Protein AF-A0A8K0A7L6-F1 (afdb_monomer_lite)

Radius of gyration: 25.28 Å; chains: 1; bounding box: 74×78×64 Å

Structure (mmCIF, N/CA/C/O backbone):
data_AF-A0A8K0A7L6-F1
#
_entry.id   AF-A0A8K0A7L6-F1
#
loop_
_atom_site.group_PDB
_atom_site.id
_atom_site.type_symbol
_atom_site.label_atom_id
_atom_site.label_alt_id
_atom_site.label_comp_id
_atom_site.label_asym_id
_atom_site.label_entity_id
_atom_site.label_seq_id
_atom_site.pdbx_PDB_ins_code
_atom_site.Cartn_x
_atom_site.Cartn_y
_atom_site.Cartn_z
_atom_site.occupancy
_atom_site.B_iso_or_equiv
_atom_site.auth_seq_id
_atom_site.auth_comp_id
_atom_site.auth_asym_id
_atom_site.auth_atom_id
_atom_site.pdbx_PDB_model_num
ATOM 1 N N . MET A 1 1 ? 53.477 58.996 12.278 1.00 36.69 1 MET A N 1
ATOM 2 C CA . MET A 1 1 ? 52.037 59.295 12.106 1.00 36.69 1 MET A CA 1
ATOM 3 C C . MET A 1 1 ? 51.901 60.515 11.213 1.00 36.69 1 MET A C 1
ATOM 5 O O . MET A 1 1 ? 52.739 61.393 11.389 1.00 36.69 1 MET A O 1
ATOM 9 N N . PRO A 1 2 ? 50.825 60.661 10.424 1.00 44.78 2 PRO A N 1
ATOM 10 C CA . PRO A 1 2 ? 50.107 59.708 9.561 1.00 44.78 2 PRO A CA 1
ATOM 11 C C . PRO A 1 2 ? 50.251 60.167 8.074 1.00 44.78 2 PRO A C 1
ATOM 13 O O . PRO A 1 2 ? 50.888 61.174 7.808 1.00 44.78 2 PRO A O 1
ATOM 16 N N . ASP A 1 3 ? 49.916 59.389 7.048 1.00 32.25 3 ASP A N 1
ATOM 17 C CA . ASP A 1 3 ? 48.577 59.453 6.463 1.00 32.25 3 ASP A CA 1
ATOM 18 C C . ASP A 1 3 ? 48.231 58.223 5.619 1.00 32.25 3 ASP A C 1
ATOM 20 O O . ASP A 1 3 ? 49.024 57.642 4.878 1.00 32.25 3 ASP A O 1
ATOM 24 N N . THR A 1 4 ? 46.976 57.857 5.814 1.00 40.91 4 THR A N 1
ATOM 25 C CA . THR A 1 4 ? 46.185 56.743 5.317 1.00 40.91 4 THR A CA 1
ATOM 26 C C . THR A 1 4 ? 46.151 56.676 3.789 1.00 40.91 4 THR A C 1
ATOM 28 O O . THR A 1 4 ? 45.700 57.609 3.129 1.00 40.91 4 THR A O 1
ATOM 31 N N . THR A 1 5 ? 46.541 55.539 3.210 1.00 36.69 5 THR A N 1
ATOM 32 C CA . THR A 1 5 ? 46.256 55.216 1.806 1.00 36.69 5 THR A CA 1
ATOM 33 C C . THR A 1 5 ? 44.888 54.542 1.710 1.00 36.69 5 THR A C 1
ATOM 35 O O . THR A 1 5 ? 44.703 53.396 2.109 1.00 36.69 5 THR A O 1
ATOM 38 N N . VAL A 1 6 ? 43.913 55.283 1.185 1.00 42.91 6 VAL A N 1
ATOM 39 C CA . VAL A 1 6 ? 42.611 54.772 0.736 1.00 42.91 6 VAL A CA 1
ATOM 40 C C . VAL A 1 6 ? 42.713 54.519 -0.771 1.00 42.91 6 VAL A C 1
ATOM 42 O O . VAL A 1 6 ? 43.069 55.452 -1.492 1.00 42.91 6 VAL A O 1
ATOM 45 N N . PRO A 1 7 ? 42.403 53.319 -1.293 1.00 40.69 7 PRO A N 1
ATOM 46 C CA . PRO A 1 7 ? 42.218 53.143 -2.725 1.00 40.69 7 PRO A CA 1
ATOM 47 C C . PRO A 1 7 ? 40.798 53.582 -3.145 1.00 40.69 7 PRO A C 1
ATOM 49 O O . PRO A 1 7 ? 39.846 53.449 -2.368 1.00 40.69 7 PRO A O 1
ATOM 52 N N . PRO A 1 8 ? 40.639 54.126 -4.364 1.00 39.28 8 PRO A N 1
ATOM 53 C CA . PRO A 1 8 ? 39.400 54.738 -4.832 1.00 39.28 8 PRO A CA 1
ATOM 54 C C . PRO A 1 8 ? 38.290 53.706 -5.079 1.00 39.28 8 PRO A C 1
ATOM 56 O O . PRO A 1 8 ? 38.514 52.635 -5.640 1.00 39.28 8 PRO A O 1
ATOM 59 N N . ARG A 1 9 ? 37.063 54.072 -4.690 1.00 41.75 9 ARG A N 1
ATOM 60 C CA . ARG A 1 9 ? 35.820 53.454 -5.170 1.00 41.75 9 ARG A CA 1
ATOM 61 C C . ARG A 1 9 ? 35.584 53.838 -6.632 1.00 41.75 9 ARG A C 1
ATOM 63 O O . ARG A 1 9 ? 35.717 55.011 -6.968 1.00 41.75 9 ARG A O 1
ATOM 70 N N . GLY A 1 10 ? 35.099 52.882 -7.422 1.00 40.12 10 GLY A N 1
ATOM 71 C CA . GLY A 1 10 ? 34.379 53.151 -8.668 1.00 40.12 10 GLY A CA 1
ATOM 72 C C . GLY A 1 10 ? 34.902 52.367 -9.864 1.00 40.12 10 GLY A C 1
ATOM 73 O O . GLY A 1 10 ? 35.539 52.946 -10.733 1.00 40.12 10 GLY A O 1
ATOM 74 N N . LEU A 1 11 ? 34.610 51.067 -9.909 1.00 35.66 11 LEU A N 1
ATOM 75 C CA . LEU A 1 11 ? 34.545 50.315 -11.159 1.00 35.66 11 LEU A CA 1
ATOM 76 C C . LEU A 1 11 ? 33.167 49.659 -11.211 1.00 35.66 11 LEU A C 1
ATOM 78 O O . LEU A 1 11 ? 32.889 48.735 -10.450 1.00 35.66 11 LEU A O 1
ATOM 82 N N . ASP A 1 12 ? 32.321 50.259 -12.043 1.00 38.62 12 ASP A N 1
ATOM 83 C CA . ASP A 1 12 ? 31.275 49.649 -12.856 1.00 38.62 12 ASP A CA 1
ATOM 84 C C . ASP A 1 12 ? 30.506 48.490 -12.211 1.00 38.62 12 ASP A C 1
ATOM 86 O O . ASP A 1 12 ? 30.830 47.315 -12.385 1.00 38.62 12 ASP A O 1
ATOM 90 N N . GLU A 1 13 ? 29.397 48.823 -11.543 1.00 34.91 13 GLU A N 1
ATOM 91 C CA . GLU A 1 13 ? 28.233 47.945 -11.627 1.00 34.91 13 GLU A CA 1
ATOM 92 C C . GLU A 1 13 ? 27.855 47.865 -13.114 1.00 34.91 13 GLU A C 1
ATOM 94 O O . GLU A 1 13 ? 27.503 48.896 -13.696 1.00 34.91 13 GLU A O 1
ATOM 99 N N . PRO A 1 14 ? 27.926 46.696 -13.776 1.00 39.41 14 PRO A N 1
ATOM 100 C CA . PRO A 1 14 ? 27.215 46.560 -15.026 1.00 39.41 14 PRO A CA 1
ATOM 101 C C . PRO A 1 14 ? 25.736 46.667 -14.675 1.00 39.41 14 PRO A C 1
ATOM 103 O O . PRO A 1 14 ? 25.238 45.900 -13.844 1.00 39.41 14 PRO A O 1
ATOM 106 N N . ASP A 1 15 ? 25.073 47.642 -15.300 1.00 40.28 15 ASP A N 1
ATOM 107 C CA . ASP A 1 15 ? 23.624 47.764 -15.383 1.00 40.28 15 ASP A CA 1
ATOM 108 C C . ASP A 1 15 ? 23.003 46.367 -15.323 1.00 40.28 15 ASP A C 1
ATOM 110 O O . ASP A 1 15 ? 23.137 45.566 -16.258 1.00 40.28 15 ASP A O 1
ATOM 114 N N . LEU A 1 16 ? 22.326 46.064 -14.211 1.00 39.25 16 LEU A N 1
ATOM 115 C CA . LEU A 1 16 ? 21.386 44.956 -14.120 1.00 39.25 16 LEU A CA 1
ATOM 116 C C . LEU A 1 16 ? 20.203 45.327 -15.013 1.00 39.25 16 LEU A C 1
ATOM 118 O O . LEU A 1 16 ? 19.112 45.668 -14.555 1.00 39.25 16 LEU A O 1
ATOM 122 N N . GLY A 1 17 ? 20.466 45.283 -16.320 1.00 35.25 17 GLY A N 1
ATOM 123 C CA . GLY A 1 17 ? 19.499 45.373 -17.381 1.00 35.25 17 GLY A CA 1
ATOM 124 C C . GLY A 1 17 ? 18.388 44.422 -17.011 1.00 35.25 17 GLY A C 1
ATOM 125 O O . GLY A 1 17 ? 18.618 43.230 -16.811 1.00 35.25 17 GLY A O 1
ATOM 126 N N . MET A 1 18 ? 17.208 45.008 -16.832 1.00 41.41 18 MET A N 1
ATOM 127 C CA . MET A 1 18 ? 15.962 44.343 -16.514 1.00 41.41 18 MET A CA 1
ATOM 128 C C . MET A 1 18 ? 15.872 43.008 -17.248 1.00 41.41 18 MET A C 1
ATOM 130 O O . MET A 1 18 ? 15.488 42.947 -18.419 1.00 41.41 18 MET A O 1
ATOM 134 N N . ILE A 1 19 ? 16.236 41.929 -16.550 1.00 40.38 19 ILE A N 1
ATOM 135 C CA . ILE A 1 19 ? 16.067 40.580 -17.060 1.00 40.38 19 ILE A CA 1
ATOM 136 C C . ILE A 1 19 ? 14.569 40.433 -17.247 1.00 40.38 19 ILE A C 1
ATOM 138 O O . ILE A 1 19 ? 13.786 40.454 -16.295 1.00 40.38 19 ILE A O 1
ATOM 142 N N . ASN A 1 20 ? 14.185 40.355 -18.512 1.00 37.38 20 ASN A N 1
ATOM 143 C CA . ASN A 1 20 ? 12.824 40.205 -18.973 1.00 37.38 20 ASN A CA 1
ATOM 144 C C . ASN A 1 20 ? 12.237 38.949 -18.298 1.00 37.38 20 ASN A C 1
ATOM 146 O O . ASN A 1 20 ? 12.449 37.824 -18.752 1.00 37.38 20 ASN A O 1
ATOM 150 N N . ARG A 1 21 ? 11.511 39.128 -17.182 1.00 39.31 21 ARG A N 1
ATOM 151 C CA . ARG A 1 21 ? 10.943 38.075 -16.309 1.00 39.31 21 ARG A CA 1
ATOM 152 C C . ARG A 1 21 ? 9.893 37.180 -16.989 1.00 39.31 21 ARG A C 1
ATOM 154 O O . ARG A 1 21 ? 9.147 36.481 -16.313 1.00 39.31 21 ARG A O 1
ATOM 161 N N . LYS A 1 22 ? 9.794 37.185 -18.319 1.00 40.50 22 LYS A N 1
ATOM 162 C CA . LYS A 1 22 ? 8.784 36.419 -19.056 1.00 40.50 22 LYS A CA 1
ATOM 163 C C . LYS A 1 22 ? 9.210 34.998 -19.438 1.00 40.50 22 LYS A C 1
ATOM 165 O O . LYS A 1 22 ? 8.327 34.230 -19.793 1.00 40.50 22 LYS A O 1
ATOM 170 N N . HIS A 1 23 ? 10.491 34.612 -19.339 1.00 39.97 23 HIS A N 1
ATOM 171 C CA . HIS A 1 23 ? 10.927 33.307 -19.879 1.00 39.97 23 HIS A CA 1
ATOM 172 C C . HIS A 1 23 ? 11.930 32.494 -19.046 1.00 39.97 23 HIS A C 1
ATOM 174 O O . HIS A 1 23 ? 12.435 31.491 -19.545 1.00 39.97 23 HIS A O 1
ATOM 180 N N . TYR A 1 24 ? 12.166 32.810 -17.768 1.00 34.62 24 TYR A N 1
ATOM 181 C CA . TYR A 1 24 ? 12.868 31.859 -16.896 1.00 34.62 24 TYR A CA 1
ATOM 182 C C . TYR A 1 24 ? 11.900 30.740 -16.478 1.00 34.62 24 TYR A C 1
ATOM 184 O O . TYR A 1 24 ? 11.272 30.795 -15.422 1.00 34.62 24 TYR A O 1
ATOM 192 N N . ARG A 1 25 ? 11.715 29.735 -17.344 1.00 46.75 25 ARG A N 1
ATOM 193 C CA . ARG A 1 25 ? 11.224 28.427 -16.901 1.00 46.75 25 ARG A CA 1
ATOM 194 C C . ARG A 1 25 ? 12.442 27.684 -16.359 1.00 46.75 25 ARG A C 1
ATOM 196 O O . ARG A 1 25 ? 13.298 27.348 -17.172 1.00 46.75 25 ARG A O 1
ATOM 203 N N . PRO A 1 26 ? 12.549 27.431 -15.042 1.00 47.25 26 PRO A N 1
ATOM 204 C CA . PRO A 1 26 ? 13.557 26.497 -14.560 1.00 47.25 26 PRO A CA 1
ATOM 205 C C . PRO A 1 26 ? 13.374 25.187 -15.330 1.00 47.25 26 PRO A C 1
ATOM 207 O O . PRO A 1 26 ? 12.231 24.755 -15.529 1.00 47.25 26 PRO A O 1
ATOM 210 N N . GLU A 1 27 ? 14.477 24.624 -15.828 1.00 50.66 27 GLU A N 1
ATOM 211 C CA . GLU A 1 27 ? 14.492 23.348 -16.541 1.00 50.66 27 GLU A CA 1
ATOM 212 C C . GLU A 1 27 ? 13.598 22.361 -15.785 1.00 50.66 27 GLU A C 1
ATOM 214 O O . GLU A 1 27 ? 13.824 22.047 -14.614 1.00 50.66 27 GLU A O 1
ATOM 219 N N . CYS A 1 28 ? 12.483 21.976 -16.407 1.00 60.47 28 CYS A N 1
ATOM 220 C CA . CYS A 1 28 ? 11.530 21.083 -15.773 1.00 60.47 28 CYS A CA 1
ATOM 221 C C . CYS A 1 28 ? 12.168 19.701 -15.708 1.00 60.47 28 CYS A C 1
ATOM 223 O O . CYS A 1 28 ? 12.197 18.986 -16.706 1.00 60.47 28 CYS A O 1
ATOM 225 N N . ASP A 1 29 ? 12.688 19.354 -14.532 1.00 76.31 29 ASP A N 1
ATOM 226 C CA . ASP A 1 29 ? 13.071 17.995 -14.168 1.00 76.31 29 ASP A CA 1
ATOM 227 C C . ASP A 1 29 ? 11.921 17.035 -14.555 1.00 76.31 29 ASP A C 1
ATOM 229 O O . ASP A 1 29 ? 10.829 17.117 -13.969 1.00 76.31 29 ASP A O 1
ATOM 233 N N . PRO A 1 30 ? 12.124 16.151 -15.554 1.00 76.44 30 PRO A N 1
ATOM 234 C CA . PRO A 1 30 ? 11.077 15.277 -16.072 1.00 76.44 30 PRO A CA 1
ATOM 235 C C . PRO A 1 30 ? 10.475 14.372 -14.995 1.00 76.44 30 PRO A C 1
ATOM 237 O O . PRO A 1 30 ? 9.274 14.094 -15.031 1.00 76.44 30 PRO A O 1
ATOM 240 N N . GLY A 1 31 ? 11.282 13.957 -14.011 1.00 76.12 31 GLY A N 1
ATOM 241 C CA . GLY A 1 31 ? 10.832 13.156 -12.879 1.00 76.12 31 GLY A CA 1
ATOM 242 C C . GLY A 1 31 ? 9.868 13.943 -11.994 1.00 76.12 31 GLY A C 1
ATOM 243 O O . GLY A 1 31 ? 8.760 13.482 -11.710 1.00 76.12 31 GLY A O 1
ATOM 244 N N . LYS A 1 32 ? 10.218 15.186 -11.641 1.00 79.88 32 LYS A N 1
ATOM 245 C CA . LYS A 1 32 ? 9.317 16.076 -10.881 1.00 79.88 32 LYS A CA 1
ATOM 246 C C . LYS A 1 32 ? 8.032 16.381 -11.641 1.00 79.88 32 LYS A C 1
ATOM 248 O O . LYS A 1 32 ? 6.969 16.468 -11.028 1.00 79.88 32 LYS A O 1
ATOM 253 N N . ASP A 1 33 ? 8.097 16.522 -12.960 1.00 78.88 33 ASP A N 1
ATOM 254 C CA . ASP A 1 33 ? 6.916 16.720 -13.798 1.00 78.88 33 ASP A CA 1
ATOM 255 C C . ASP A 1 33 ? 6.020 15.474 -13.861 1.00 78.88 33 ASP A C 1
ATOM 257 O O . ASP A 1 33 ? 4.793 15.610 -13.822 1.00 78.88 33 ASP A O 1
ATOM 261 N N . ILE A 1 34 ? 6.597 14.267 -13.917 1.00 79.75 34 ILE A N 1
ATOM 262 C CA . ILE A 1 34 ? 5.855 13.000 -13.817 1.00 79.75 34 ILE A CA 1
ATOM 263 C C . ILE A 1 34 ? 5.154 12.908 -12.468 1.00 79.75 34 ILE A C 1
ATOM 265 O O . ILE A 1 34 ? 3.943 12.700 -12.442 1.00 79.75 34 ILE A O 1
ATOM 269 N N . LEU A 1 35 ? 5.875 13.131 -11.368 1.00 78.75 35 LEU A N 1
ATOM 270 C CA . LEU A 1 35 ? 5.311 13.110 -10.015 1.00 78.75 35 LEU A CA 1
ATOM 271 C C . LEU A 1 35 ? 4.210 14.166 -9.854 1.00 78.75 35 LEU A C 1
ATOM 273 O O . LEU A 1 35 ? 3.132 13.888 -9.323 1.00 78.75 35 LEU A O 1
ATOM 277 N N . ARG A 1 36 ? 4.413 15.367 -10.413 1.00 78.12 36 ARG A N 1
ATOM 278 C CA . ARG A 1 36 ? 3.386 16.415 -10.449 1.00 78.12 36 ARG A CA 1
ATOM 279 C C . ARG A 1 36 ? 2.153 15.943 -11.228 1.00 78.12 36 ARG A C 1
ATOM 281 O O . ARG A 1 36 ? 1.032 16.106 -10.748 1.00 78.12 36 ARG A O 1
ATOM 288 N N . LYS A 1 37 ? 2.315 15.343 -12.407 1.00 77.38 37 LYS A N 1
ATOM 289 C CA . LYS A 1 37 ? 1.190 14.855 -13.223 1.00 77.38 37 LYS A CA 1
ATOM 290 C C . LYS A 1 37 ? 0.470 13.667 -12.582 1.00 77.38 37 LYS A C 1
ATOM 292 O O . LYS A 1 37 ? -0.759 13.644 -12.624 1.00 77.38 37 LYS A O 1
ATOM 297 N N . LEU A 1 38 ? 1.197 12.757 -11.933 1.00 73.19 38 LEU A N 1
ATOM 298 C CA . LEU A 1 38 ? 0.679 11.526 -11.325 1.00 73.19 38 LEU A CA 1
ATOM 299 C C . LEU A 1 38 ? -0.497 11.791 -10.384 1.00 73.19 38 LEU A C 1
ATOM 301 O O . LEU A 1 38 ? -1.536 11.130 -10.464 1.00 73.19 38 LEU A O 1
ATOM 305 N N . TRP A 1 39 ? -0.3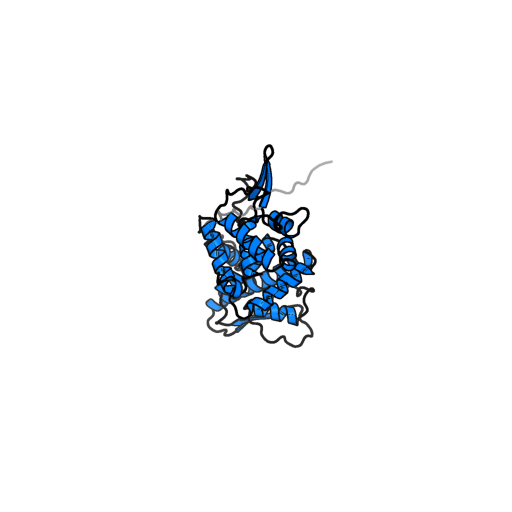22 12.807 -9.543 1.00 68.00 39 TRP A N 1
ATOM 306 C CA . TRP A 1 39 ? -1.295 13.243 -8.553 1.00 68.00 39 TRP A CA 1
ATOM 307 C C . TRP A 1 39 ? -2.205 14.366 -9.060 1.00 68.00 39 TRP A C 1
ATOM 309 O O . TRP A 1 39 ? -3.102 14.792 -8.346 1.00 68.00 39 TRP A O 1
ATOM 319 N N . SER A 1 40 ? -2.002 14.891 -10.273 1.00 70.25 40 SER A N 1
ATOM 320 C CA . SER A 1 40 ? -2.832 15.978 -10.820 1.00 70.25 40 SER A CA 1
ATOM 321 C C . SER A 1 40 ? -4.256 15.542 -11.168 1.00 70.25 40 SER A C 1
ATOM 323 O O . SER A 1 40 ? -5.192 16.308 -10.967 1.00 70.25 40 SER A O 1
ATOM 325 N N . GLU A 1 41 ? -4.443 14.308 -11.633 1.00 66.00 41 GLU A N 1
ATOM 326 C CA . GLU A 1 41 ? -5.771 13.753 -11.930 1.00 66.00 41 GLU A CA 1
ATOM 327 C C . GLU A 1 41 ? -6.549 13.479 -10.646 1.00 66.00 41 GLU A C 1
ATOM 329 O O . GLU A 1 41 ? -7.696 13.896 -10.518 1.00 66.00 41 GLU A O 1
ATOM 334 N N . VAL A 1 42 ? -5.877 12.882 -9.658 1.00 64.62 42 VAL A N 1
ATOM 335 C CA . VAL A 1 42 ? -6.420 12.698 -8.307 1.00 64.62 42 VAL A CA 1
ATOM 336 C C . VAL A 1 42 ? -6.744 14.060 -7.677 1.00 64.62 42 VAL A C 1
ATOM 338 O O . VAL A 1 42 ? -7.776 14.204 -7.041 1.00 64.62 42 VAL A O 1
ATOM 341 N N . ARG A 1 43 ? -5.926 15.096 -7.910 1.00 61.53 43 ARG A N 1
ATOM 342 C CA . ARG A 1 43 ? -6.178 16.472 -7.437 1.00 61.53 43 ARG A CA 1
ATOM 343 C C . ARG A 1 43 ? -7.367 17.170 -8.082 1.00 61.53 43 ARG A C 1
ATOM 345 O O . ARG A 1 43 ? -7.998 18.000 -7.437 1.00 61.53 43 ARG A O 1
ATOM 352 N N . ARG A 1 44 ? -7.602 16.944 -9.378 1.00 66.56 44 ARG A N 1
ATOM 353 C CA . ARG A 1 44 ? -8.717 17.582 -10.102 1.00 66.56 44 ARG A CA 1
ATOM 354 C C . ARG A 1 44 ? -10.058 17.131 -9.547 1.00 66.56 44 ARG A C 1
ATOM 356 O O . ARG A 1 44 ? -11.038 17.866 -9.641 1.00 66.56 44 ARG A O 1
ATOM 363 N N . GLU A 1 45 ? -10.078 15.942 -8.963 1.00 68.25 45 GLU A N 1
ATOM 364 C CA . GLU A 1 45 ? -11.250 15.399 -8.320 1.00 68.25 45 GLU A CA 1
ATOM 365 C C . GLU A 1 45 ? -11.489 16.089 -6.970 1.00 68.25 45 GLU A C 1
ATOM 367 O O . GLU A 1 45 ? -10.729 15.954 -6.007 1.00 68.25 45 GLU A O 1
ATOM 372 N N . LYS A 1 46 ? -12.559 16.888 -6.919 1.00 61.75 46 LYS A N 1
ATOM 373 C CA . LYS A 1 46 ? -12.889 17.711 -5.750 1.00 61.75 46 LYS A CA 1
ATOM 374 C C . LYS A 1 46 ? -13.441 16.871 -4.602 1.00 61.75 46 LYS A C 1
ATOM 376 O O . LYS A 1 46 ? -13.224 17.236 -3.451 1.00 61.75 46 LYS A O 1
ATOM 381 N N . SER A 1 47 ? -14.102 15.752 -4.902 1.00 63.59 47 SER A N 1
ATOM 382 C CA . SER A 1 47 ? -14.698 14.878 -3.889 1.00 63.59 47 SER A CA 1
ATOM 383 C C . SER A 1 47 ? -13.691 13.857 -3.352 1.00 63.59 47 SER A C 1
ATOM 385 O O . SER A 1 47 ? -13.054 13.155 -4.134 1.00 63.59 47 SER A O 1
ATOM 387 N N . ASP A 1 48 ? -13.583 13.706 -2.029 1.00 59.81 48 ASP A N 1
ATOM 388 C CA . ASP A 1 48 ? -12.706 12.689 -1.414 1.00 59.81 48 ASP A CA 1
ATOM 389 C C . ASP A 1 48 ? -13.074 11.271 -1.897 1.00 59.81 48 ASP A C 1
ATOM 391 O O . ASP A 1 48 ? -12.219 10.499 -2.332 1.00 59.81 48 ASP A O 1
ATOM 395 N N . SER A 1 49 ? -14.378 10.990 -2.007 1.00 64.44 49 SER A N 1
ATOM 396 C CA . SER A 1 49 ? -14.907 9.754 -2.602 1.00 64.44 49 SER A CA 1
ATOM 397 C C . SER A 1 49 ? -14.465 9.535 -4.058 1.00 64.44 49 SER A C 1
ATOM 399 O O . SER A 1 49 ? -14.224 8.402 -4.485 1.00 64.44 49 SER A O 1
ATOM 401 N N . GLY A 1 50 ? -14.357 10.594 -4.862 1.00 67.44 50 GLY A N 1
ATOM 402 C CA . GLY A 1 50 ? -13.858 10.503 -6.232 1.00 67.44 50 GLY A CA 1
ATOM 403 C C . GLY A 1 50 ? -12.359 10.201 -6.284 1.00 67.44 50 GLY A C 1
ATOM 404 O O . GLY A 1 50 ? -11.946 9.320 -7.044 1.00 67.44 50 GLY A O 1
ATOM 405 N N . ARG A 1 51 ? -11.554 10.866 -5.440 1.00 69.12 51 ARG A N 1
ATOM 406 C CA . ARG A 1 51 ? -10.100 10.622 -5.340 1.00 69.12 51 ARG A CA 1
ATOM 407 C C . ARG A 1 51 ? -9.821 9.171 -4.964 1.00 69.12 51 ARG A C 1
ATOM 409 O O . ARG A 1 51 ? -9.037 8.495 -5.632 1.00 69.12 51 ARG A O 1
ATOM 416 N N . PHE A 1 52 ? -10.536 8.677 -3.956 1.00 71.56 52 PHE A N 1
ATOM 417 C CA . PHE A 1 52 ? -10.508 7.283 -3.531 1.00 71.56 52 PHE A CA 1
ATOM 418 C C . PHE A 1 52 ? -10.852 6.315 -4.672 1.00 71.56 52 PHE A C 1
ATOM 420 O O . PHE A 1 52 ? -10.089 5.388 -4.950 1.00 71.56 52 PHE A O 1
ATOM 427 N N . ARG A 1 53 ? -11.971 6.536 -5.378 1.00 73.94 53 ARG A N 1
ATOM 428 C CA . ARG A 1 53 ? -12.412 5.648 -6.468 1.00 73.94 53 ARG A CA 1
ATOM 429 C C . ARG A 1 53 ? -11.376 5.538 -7.584 1.00 73.94 53 ARG A C 1
ATOM 431 O O . ARG A 1 53 ? -11.173 4.444 -8.110 1.00 73.94 53 ARG A O 1
ATOM 438 N N . LEU A 1 54 ? -10.704 6.636 -7.928 1.00 73.75 54 LEU A N 1
ATOM 439 C CA . LEU A 1 54 ? -9.638 6.640 -8.934 1.00 73.75 54 LEU A CA 1
ATOM 440 C C . LEU A 1 54 ? -8.436 5.789 -8.503 1.00 73.75 54 LEU A C 1
ATOM 442 O O . LEU A 1 54 ? -7.913 5.006 -9.302 1.00 73.75 54 LEU A O 1
ATOM 446 N N . LEU A 1 55 ? -8.024 5.890 -7.240 1.00 72.94 55 LEU A N 1
ATOM 447 C CA . LEU A 1 55 ? -6.912 5.107 -6.697 1.00 72.94 55 LEU A CA 1
ATOM 448 C C . LEU A 1 55 ? -7.262 3.629 -6.573 1.00 72.94 55 LEU A C 1
ATOM 450 O O . LEU A 1 55 ? -6.503 2.788 -7.046 1.00 72.94 55 LEU A O 1
ATOM 454 N N . ALA A 1 56 ? -8.438 3.311 -6.032 1.00 75.44 56 ALA A N 1
ATOM 455 C CA . ALA A 1 56 ? -8.924 1.940 -5.926 1.00 75.44 56 ALA A CA 1
ATOM 456 C C . ALA A 1 56 ? -9.069 1.278 -7.306 1.00 75.44 56 ALA A C 1
ATOM 458 O O . ALA A 1 56 ? -8.689 0.121 -7.482 1.00 75.44 56 ALA A O 1
ATOM 459 N N . LYS A 1 57 ? -9.566 2.014 -8.312 1.00 80.31 57 LYS A N 1
ATOM 460 C CA . LYS A 1 57 ? -9.638 1.533 -9.700 1.00 80.31 57 LYS A CA 1
ATOM 461 C C . LYS A 1 57 ? -8.248 1.263 -10.274 1.00 80.31 57 LYS A C 1
ATOM 463 O O . LYS A 1 57 ? -8.064 0.236 -10.920 1.00 80.31 57 LYS A O 1
ATOM 468 N N . SER A 1 58 ? -7.291 2.157 -10.021 1.00 74.81 58 SER A N 1
ATOM 469 C CA . SER A 1 58 ? -5.905 1.978 -10.463 1.00 74.81 58 SER A CA 1
ATOM 470 C C . SER A 1 58 ? -5.308 0.718 -9.822 1.00 74.81 58 SER A C 1
ATOM 472 O O . SER A 1 58 ? -4.890 -0.185 -10.538 1.00 74.81 58 SER A O 1
ATOM 474 N N . MET A 1 59 ? -5.383 0.565 -8.495 1.00 76.50 59 MET A N 1
ATOM 475 C CA . MET A 1 59 ? -4.819 -0.607 -7.803 1.00 76.50 59 MET A CA 1
ATOM 476 C C . MET A 1 59 ? -5.493 -1.928 -8.161 1.00 76.50 59 MET A C 1
ATOM 478 O O . MET A 1 59 ? -4.834 -2.963 -8.177 1.00 76.50 59 MET A O 1
ATOM 482 N N . ARG A 1 60 ? -6.783 -1.914 -8.510 1.00 77.50 60 ARG A N 1
ATOM 483 C CA . ARG A 1 60 ? -7.477 -3.119 -8.980 1.00 77.50 60 ARG A CA 1
ATOM 484 C C . ARG A 1 60 ? -6.821 -3.715 -10.229 1.00 77.50 60 ARG A C 1
ATOM 486 O O . ARG A 1 60 ? -6.804 -4.934 -10.352 1.00 77.50 60 ARG A O 1
ATOM 493 N N . SER A 1 61 ? -6.271 -2.884 -11.118 1.00 75.75 61 SER A N 1
ATOM 494 C CA . SER A 1 61 ? -5.570 -3.380 -12.309 1.00 75.75 61 SER A CA 1
ATOM 495 C C . SER A 1 61 ? -4.323 -4.193 -11.945 1.00 75.75 61 SER A C 1
ATOM 497 O O . SER A 1 61 ? -4.194 -5.309 -12.431 1.00 75.75 61 SER A O 1
ATOM 499 N N . LEU A 1 62 ? -3.504 -3.714 -10.997 1.00 75.69 62 LEU A N 1
ATOM 500 C CA . LEU A 1 62 ? -2.331 -4.434 -10.470 1.00 75.69 62 LEU A CA 1
ATOM 501 C C . LEU A 1 62 ? -2.691 -5.763 -9.795 1.00 75.69 62 LEU A C 1
ATOM 503 O O . LEU A 1 62 ? -1.946 -6.735 -9.871 1.00 75.69 62 LEU A O 1
ATOM 507 N N . VAL A 1 63 ? -3.828 -5.803 -9.100 1.00 74.19 63 VAL A N 1
ATOM 508 C CA . VAL A 1 63 ? -4.301 -7.004 -8.395 1.00 74.19 63 VAL A CA 1
ATOM 509 C C . VAL A 1 63 ? -4.703 -8.112 -9.365 1.00 74.19 63 VAL A C 1
ATOM 511 O O . VAL A 1 63 ? -4.471 -9.284 -9.079 1.00 74.19 63 VAL A O 1
ATOM 514 N N . GLN A 1 64 ? -5.325 -7.748 -10.487 1.00 72.31 64 GLN A N 1
ATOM 515 C CA . GLN A 1 64 ? -5.875 -8.689 -11.468 1.00 72.31 64 GLN A CA 1
ATOM 516 C C . GLN A 1 64 ? -4.815 -9.280 -12.408 1.00 72.31 64 GLN A C 1
ATOM 518 O O . GLN A 1 64 ? -5.140 -10.114 -13.254 1.00 72.31 64 GLN A O 1
ATOM 523 N N . GLU A 1 65 ? -3.553 -8.871 -12.276 1.00 72.31 65 GLU A N 1
ATOM 524 C CA . GLU A 1 65 ? -2.470 -9.408 -13.087 1.00 72.31 65 GLU A CA 1
ATOM 525 C C . GLU A 1 65 ? -2.120 -10.842 -12.694 1.00 72.31 65 GLU A C 1
ATOM 527 O O . GLU A 1 65 ? -2.070 -11.202 -11.518 1.00 72.31 65 GLU A O 1
ATOM 532 N N . LYS A 1 66 ? -1.792 -11.654 -13.704 1.00 68.12 66 LYS A N 1
ATOM 533 C CA . LYS A 1 66 ? -1.432 -13.071 -13.549 1.00 68.12 66 LYS A CA 1
ATOM 534 C C . LYS A 1 66 ? -0.273 -13.297 -12.567 1.00 68.12 66 LYS A C 1
ATOM 536 O O . LYS A 1 66 ? -0.233 -14.317 -11.892 1.00 68.12 66 LYS A O 1
ATOM 541 N N . GLU A 1 67 ? 0.649 -12.340 -12.483 1.00 72.19 67 GLU A N 1
ATOM 542 C CA . GLU A 1 67 ? 1.835 -12.383 -11.617 1.00 72.19 67 GLU A CA 1
ATOM 543 C C . GLU A 1 67 ? 1.670 -11.547 -10.336 1.00 72.19 67 GLU A C 1
ATOM 545 O O . GLU A 1 67 ? 2.602 -11.427 -9.537 1.00 72.19 67 GLU A O 1
ATOM 550 N N . GLY A 1 68 ? 0.472 -10.996 -10.097 1.00 71.88 68 GLY A N 1
ATOM 551 C CA . GLY A 1 68 ? 0.214 -10.087 -8.988 1.00 71.88 68 GLY A CA 1
ATOM 552 C C . GLY A 1 68 ? 0.519 -10.698 -7.617 1.00 71.88 68 GLY A C 1
ATOM 553 O O . GLY A 1 68 ? 0.915 -9.989 -6.698 1.00 71.88 68 GLY A O 1
ATOM 554 N N . ASP A 1 69 ? 0.368 -12.017 -7.455 1.00 80.62 69 ASP A N 1
ATOM 555 C CA . ASP A 1 69 ? 0.668 -12.714 -6.196 1.00 80.62 69 ASP A CA 1
ATOM 556 C C . ASP A 1 69 ? 2.154 -12.657 -5.814 1.00 80.62 69 ASP A C 1
ATOM 558 O O . ASP A 1 69 ? 2.476 -12.662 -4.624 1.00 80.62 69 ASP A O 1
ATOM 562 N N . LYS A 1 70 ? 3.070 -12.604 -6.791 1.00 82.00 70 LYS A N 1
ATOM 563 C CA . LYS A 1 70 ? 4.515 -12.657 -6.524 1.00 82.00 70 LYS A CA 1
ATOM 564 C C . LYS A 1 70 ? 5.000 -11.393 -5.829 1.00 82.00 70 LYS A C 1
ATOM 566 O O . LYS A 1 70 ? 5.583 -11.479 -4.748 1.00 82.00 70 LYS A O 1
ATOM 571 N N . TRP A 1 71 ? 4.699 -10.217 -6.384 1.00 85.19 71 TRP A N 1
ATOM 572 C CA . TRP A 1 71 ? 5.140 -8.959 -5.777 1.00 85.19 71 TRP A CA 1
ATOM 573 C C . TRP A 1 71 ? 4.468 -8.709 -4.418 1.00 85.19 71 TRP A C 1
ATOM 575 O O . TRP A 1 71 ? 5.110 -8.208 -3.493 1.00 85.19 71 TRP A O 1
ATOM 585 N N . ARG A 1 72 ? 3.205 -9.136 -4.253 1.00 87.44 72 ARG A N 1
ATOM 586 C CA . ARG A 1 72 ? 2.470 -9.049 -2.977 1.00 87.44 72 ARG A CA 1
ATOM 587 C C . ARG A 1 72 ? 3.132 -9.868 -1.880 1.00 87.44 72 ARG A C 1
ATOM 589 O O . ARG A 1 72 ? 3.334 -9.359 -0.779 1.00 87.44 72 ARG A O 1
ATOM 596 N N . LYS A 1 73 ? 3.509 -11.115 -2.181 1.00 85.12 73 LYS A N 1
ATOM 597 C CA . LYS A 1 73 ? 4.217 -11.991 -1.236 1.00 85.12 73 LYS A CA 1
ATOM 598 C C . LYS A 1 73 ? 5.543 -11.384 -0.798 1.00 85.12 73 LYS A C 1
ATOM 600 O O . LYS A 1 73 ? 5.814 -11.373 0.397 1.00 85.12 73 LYS A O 1
ATOM 605 N N . VAL A 1 74 ? 6.319 -10.832 -1.730 1.00 85.62 74 VAL A N 1
ATOM 606 C CA . VAL A 1 74 ? 7.587 -10.165 -1.407 1.00 85.62 74 VAL A CA 1
ATOM 607 C C . VAL A 1 74 ? 7.353 -8.967 -0.485 1.00 85.62 74 VAL A C 1
ATOM 609 O O . VAL A 1 74 ? 8.006 -8.879 0.546 1.00 85.62 74 VAL A O 1
ATOM 612 N N . LEU A 1 75 ? 6.386 -8.087 -0.773 1.00 86.94 75 LEU A N 1
ATOM 613 C CA . LEU A 1 75 ? 6.101 -6.936 0.098 1.00 86.94 75 LEU A CA 1
ATOM 614 C C . LEU A 1 75 ? 5.616 -7.329 1.495 1.00 86.94 75 LEU A C 1
ATOM 616 O O . LEU A 1 75 ? 6.022 -6.699 2.470 1.00 86.94 75 LEU A O 1
ATOM 620 N N . LEU A 1 76 ? 4.762 -8.350 1.608 1.00 87.12 76 LEU A N 1
ATOM 621 C CA . LEU A 1 76 ? 4.281 -8.837 2.904 1.00 87.12 76 LEU A CA 1
ATOM 622 C C . LEU A 1 76 ? 5.400 -9.521 3.698 1.00 87.12 76 LEU A C 1
ATOM 624 O O . LEU A 1 76 ? 5.537 -9.269 4.894 1.00 87.12 76 LEU A O 1
ATOM 628 N N . HIS A 1 77 ? 6.228 -10.329 3.032 1.00 84.81 77 HIS A N 1
ATOM 629 C CA . HIS A 1 77 ? 7.409 -10.952 3.630 1.00 84.81 77 HIS A CA 1
ATOM 630 C C . HIS A 1 77 ? 8.393 -9.886 4.129 1.00 84.81 77 HIS A C 1
ATOM 632 O O . HIS A 1 77 ? 8.830 -9.910 5.277 1.00 84.81 77 HIS A O 1
ATOM 638 N N . MET A 1 78 ? 8.655 -8.876 3.302 1.00 83.56 78 MET A N 1
ATOM 639 C CA . MET A 1 78 ? 9.465 -7.721 3.666 1.00 83.56 78 MET A CA 1
ATOM 640 C C . MET A 1 78 ? 8.878 -6.976 4.869 1.00 83.56 78 MET A C 1
ATOM 642 O O . MET A 1 78 ? 9.598 -6.724 5.830 1.00 83.56 78 MET A O 1
ATOM 646 N N . GLY A 1 79 ? 7.578 -6.676 4.885 1.00 83.94 79 GLY A N 1
ATOM 647 C CA . GLY A 1 79 ? 6.939 -6.028 6.036 1.00 83.94 79 GLY A CA 1
ATOM 648 C C . GLY A 1 79 ? 7.060 -6.834 7.335 1.00 83.94 79 GLY A C 1
ATOM 649 O O . GLY A 1 79 ? 7.176 -6.252 8.415 1.00 83.94 79 GLY A O 1
ATOM 650 N N . GLN A 1 80 ? 7.074 -8.167 7.233 1.00 84.62 80 GLN A N 1
ATOM 651 C CA . GLN A 1 80 ? 7.203 -9.072 8.374 1.00 84.62 80 GLN A CA 1
ATOM 652 C C . GLN A 1 80 ? 8.626 -9.122 8.947 1.00 84.62 80 GLN A C 1
ATOM 654 O O . GLN A 1 80 ? 8.781 -9.063 10.165 1.00 84.62 80 GLN A O 1
ATOM 659 N N . PHE A 1 81 ? 9.651 -9.221 8.095 1.00 83.19 81 PHE A N 1
ATOM 660 C CA . PHE A 1 81 ? 11.017 -9.548 8.534 1.00 83.19 81 PHE A CA 1
ATOM 661 C C . PHE A 1 81 ? 12.023 -8.396 8.423 1.00 83.19 81 PHE A C 1
ATOM 663 O O . PHE A 1 81 ? 13.118 -8.482 8.976 1.00 83.19 81 PHE A O 1
ATOM 670 N N . SER A 1 82 ? 11.674 -7.304 7.741 1.00 83.12 82 SER A N 1
ATOM 671 C CA . SER A 1 82 ? 12.596 -6.183 7.532 1.00 83.12 82 SER A CA 1
ATOM 672 C C . SER A 1 82 ? 12.596 -5.204 8.698 1.00 83.12 82 SER A C 1
ATOM 674 O O . SER A 1 82 ? 11.555 -4.872 9.281 1.00 83.12 82 SER A O 1
ATOM 676 N N . MET A 1 83 ? 13.772 -4.634 8.958 1.00 85.88 83 MET A N 1
ATOM 677 C CA . MET A 1 83 ? 13.880 -3.383 9.706 1.00 85.88 83 MET A CA 1
ATOM 678 C C . MET A 1 83 ? 13.229 -2.239 8.909 1.00 85.88 83 MET A C 1
ATOM 680 O O . MET A 1 83 ? 13.317 -2.244 7.676 1.00 85.88 83 MET A O 1
ATOM 684 N N . PRO A 1 84 ? 12.613 -1.241 9.576 1.00 86.50 84 PRO A N 1
ATOM 685 C CA . PRO A 1 84 ? 11.955 -0.120 8.900 1.00 86.50 84 PRO A CA 1
ATOM 686 C C . PRO A 1 84 ? 12.844 0.588 7.872 1.00 86.50 84 PRO A C 1
ATOM 688 O O . PRO A 1 84 ? 12.392 0.874 6.770 1.00 86.50 84 PRO A O 1
ATOM 691 N N . GLN A 1 85 ? 14.123 0.800 8.197 1.00 84.69 85 GLN A N 1
ATOM 692 C CA . GLN A 1 85 ? 15.080 1.470 7.315 1.00 84.69 85 GLN A CA 1
ATOM 693 C C . GLN A 1 85 ? 15.282 0.696 6.007 1.00 84.69 85 GLN A C 1
ATOM 695 O O . GLN A 1 85 ? 15.167 1.271 4.930 1.00 84.69 85 GLN A O 1
ATOM 700 N N . MET A 1 86 ? 15.480 -0.624 6.092 1.00 83.19 86 MET A N 1
ATOM 701 C CA . MET A 1 86 ? 15.678 -1.480 4.915 1.00 83.19 86 MET A CA 1
ATOM 702 C C . MET A 1 86 ? 14.428 -1.548 4.029 1.00 83.19 86 MET A C 1
ATOM 704 O O . MET A 1 86 ? 14.532 -1.614 2.806 1.00 83.19 86 MET A O 1
ATOM 708 N N . TYR A 1 87 ? 13.236 -1.512 4.633 1.00 84.94 87 TYR A N 1
ATOM 709 C CA . TYR A 1 87 ? 11.978 -1.462 3.890 1.00 84.94 87 TYR A CA 1
ATOM 710 C C . TYR A 1 87 ? 11.820 -0.141 3.130 1.00 84.94 87 TYR A C 1
ATOM 712 O O . TYR A 1 87 ? 11.473 -0.146 1.949 1.00 84.94 87 TYR A O 1
ATOM 720 N N . THR A 1 88 ? 12.132 0.982 3.777 1.00 85.31 88 THR A N 1
ATOM 721 C CA . THR A 1 88 ? 12.116 2.303 3.140 1.00 85.31 88 THR A CA 1
ATOM 722 C C . THR A 1 88 ? 13.131 2.387 2.005 1.00 85.31 88 THR A C 1
ATOM 724 O O . THR A 1 88 ? 12.770 2.794 0.905 1.00 85.31 88 THR A O 1
ATOM 727 N N . GLU A 1 89 ? 14.366 1.927 2.221 1.00 83.88 89 GLU A N 1
ATOM 728 C CA . GLU A 1 89 ? 15.400 1.867 1.179 1.00 83.88 89 GLU A CA 1
ATOM 729 C C . GLU A 1 89 ? 14.948 1.038 -0.027 1.00 83.88 89 GLU A C 1
ATOM 731 O O . GLU A 1 89 ? 15.135 1.443 -1.176 1.00 83.88 89 GLU A O 1
ATOM 736 N N . PHE A 1 90 ? 14.302 -0.103 0.222 1.00 85.06 90 PHE A N 1
ATOM 737 C CA . PHE A 1 90 ? 13.732 -0.947 -0.820 1.00 85.06 90 PHE A CA 1
ATOM 738 C C . PHE A 1 90 ? 12.622 -0.241 -1.614 1.00 85.06 90 PHE A C 1
ATOM 740 O O . PHE A 1 90 ? 12.627 -0.273 -2.852 1.00 85.06 90 PHE A O 1
ATOM 747 N N . LEU A 1 91 ? 11.680 0.411 -0.924 1.00 87.25 91 LEU A N 1
ATOM 748 C CA . LEU A 1 91 ? 10.605 1.161 -1.572 1.00 87.25 91 LEU A CA 1
ATOM 749 C C . LEU A 1 91 ? 11.154 2.336 -2.378 1.00 87.25 91 LEU A C 1
ATOM 751 O O . LEU A 1 91 ? 10.713 2.553 -3.503 1.00 87.25 91 LEU A O 1
ATOM 755 N N . ASP A 1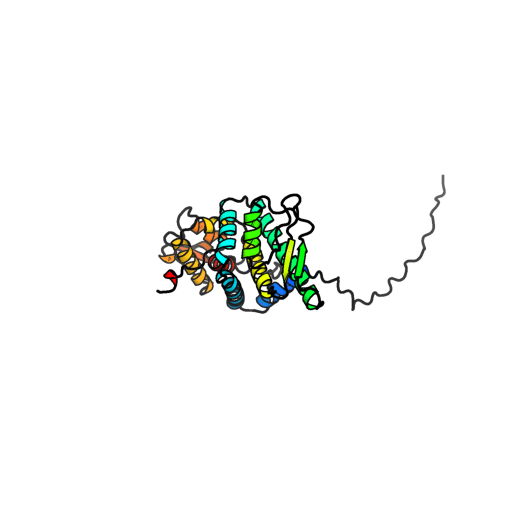 92 ? 12.136 3.060 -1.843 1.00 86.12 92 ASP A N 1
ATOM 756 C CA . ASP A 1 92 ? 12.785 4.176 -2.525 1.00 86.12 92 ASP A CA 1
ATOM 757 C C . ASP A 1 92 ? 13.554 3.719 -3.758 1.00 86.12 92 ASP A C 1
ATOM 759 O O . ASP A 1 92 ? 13.459 4.347 -4.814 1.00 86.12 92 ASP A O 1
ATOM 763 N N . PHE A 1 93 ? 14.294 2.617 -3.656 1.00 83.69 93 PHE A N 1
ATOM 764 C CA . PHE A 1 93 ? 14.986 2.039 -4.799 1.00 83.69 93 PHE A CA 1
ATOM 765 C C . PHE A 1 93 ? 13.998 1.684 -5.914 1.00 83.69 93 PHE A C 1
ATOM 767 O O . PHE A 1 93 ? 14.145 2.143 -7.048 1.00 83.69 93 PHE A O 1
ATOM 774 N N . THR A 1 94 ? 12.949 0.931 -5.571 1.00 84.06 94 THR A N 1
ATOM 775 C CA . THR A 1 94 ? 11.914 0.517 -6.526 1.00 84.06 94 THR A CA 1
ATOM 776 C C . THR A 1 94 ? 11.218 1.733 -7.133 1.00 84.06 94 THR A C 1
ATOM 778 O O . THR A 1 94 ? 11.067 1.816 -8.347 1.00 84.06 94 THR A O 1
ATOM 781 N N . HIS A 1 95 ? 10.840 2.712 -6.311 1.00 88.19 95 HIS A N 1
ATOM 782 C CA . HIS A 1 95 ? 10.173 3.934 -6.755 1.00 88.19 95 HIS A CA 1
ATOM 783 C C . HIS A 1 95 ? 11.009 4.687 -7.796 1.00 88.19 95 HIS A C 1
ATOM 785 O O . HIS A 1 95 ? 10.483 5.099 -8.829 1.00 88.19 95 HIS A O 1
ATOM 791 N N . ASN A 1 96 ? 12.311 4.845 -7.552 1.00 85.06 96 ASN A N 1
ATOM 792 C CA . ASN A 1 96 ? 13.198 5.533 -8.489 1.00 85.06 96 ASN A CA 1
ATOM 793 C C . ASN A 1 96 ? 13.383 4.748 -9.788 1.00 85.06 96 ASN A C 1
ATOM 795 O O . ASN A 1 96 ? 13.281 5.342 -10.853 1.00 85.06 96 ASN A O 1
ATOM 799 N N . LEU A 1 97 ? 13.525 3.422 -9.727 1.00 83.94 97 LEU A N 1
ATOM 800 C CA . LEU A 1 97 ? 13.605 2.587 -10.929 1.00 83.94 97 LEU A CA 1
ATOM 801 C C . LEU A 1 97 ? 12.366 2.746 -11.833 1.00 83.94 97 LEU A C 1
ATOM 803 O O . LEU A 1 97 ? 12.488 2.852 -13.056 1.00 83.94 97 LEU A O 1
ATOM 807 N N . ILE A 1 98 ? 11.168 2.794 -11.239 1.00 86.69 98 ILE A N 1
ATOM 808 C CA . ILE A 1 98 ? 9.911 3.034 -11.968 1.00 86.69 98 ILE A CA 1
ATOM 809 C C . ILE A 1 98 ? 9.855 4.464 -12.523 1.00 86.69 98 ILE A C 1
ATOM 811 O O . ILE A 1 98 ? 9.390 4.673 -13.647 1.00 86.69 98 ILE A O 1
ATOM 815 N N . LEU A 1 99 ? 10.331 5.451 -11.761 1.00 86.88 99 LEU A N 1
ATOM 816 C CA . LEU A 1 99 ? 10.375 6.845 -12.197 1.00 86.88 99 LEU A CA 1
ATOM 817 C C . LEU A 1 99 ? 11.321 7.034 -13.389 1.00 86.88 99 LEU A C 1
ATOM 819 O O . LEU A 1 99 ? 10.910 7.610 -14.396 1.00 86.88 99 LEU A O 1
ATOM 823 N N . ASP A 1 100 ? 12.536 6.496 -13.309 1.00 83.44 100 ASP A N 1
ATOM 824 C CA . ASP A 1 100 ? 13.528 6.526 -14.386 1.00 83.44 100 ASP A CA 1
ATOM 825 C C . ASP A 1 100 ? 12.978 5.826 -15.636 1.00 83.44 100 ASP A C 1
ATOM 827 O O . ASP A 1 100 ? 13.041 6.360 -16.743 1.00 83.44 100 ASP A O 1
ATOM 831 N N . SER A 1 101 ? 12.300 4.690 -15.449 1.00 82.56 101 SER A N 1
ATOM 832 C CA . SER A 1 101 ? 11.601 3.980 -16.525 1.00 82.56 101 SER A CA 1
ATOM 833 C C . SER A 1 101 ? 10.541 4.848 -17.215 1.00 82.56 101 SER A C 1
ATOM 835 O O . SER A 1 101 ? 10.432 4.864 -18.441 1.00 82.56 101 SER A O 1
ATOM 837 N N . LEU A 1 102 ? 9.758 5.615 -16.453 1.00 84.69 102 LEU A N 1
ATOM 838 C CA . LEU A 1 102 ? 8.769 6.541 -17.010 1.00 84.69 102 LEU A CA 1
ATOM 839 C C . LEU A 1 102 ? 9.415 7.714 -17.758 1.00 84.69 102 LEU A C 1
ATOM 841 O O . LEU A 1 102 ? 8.871 8.151 -18.778 1.00 84.69 102 LEU A O 1
ATOM 845 N N . VAL A 1 103 ? 10.545 8.229 -17.268 1.00 84.81 103 VAL A N 1
ATOM 846 C CA . VAL A 1 103 ? 11.322 9.275 -17.952 1.00 84.81 103 VAL A CA 1
ATOM 847 C C . VAL A 1 103 ? 11.822 8.759 -19.302 1.00 84.81 103 VAL A C 1
ATOM 849 O O . VAL A 1 103 ? 11.633 9.429 -20.320 1.00 84.81 103 VAL A O 1
ATOM 852 N N . GLU A 1 104 ? 12.384 7.552 -19.341 1.00 80.31 104 GLU A N 1
ATOM 853 C CA . GLU A 1 104 ? 12.881 6.942 -20.577 1.00 80.31 104 GLU A CA 1
ATOM 854 C C . GLU A 1 104 ? 11.752 6.607 -21.566 1.00 80.31 104 GLU A C 1
ATOM 856 O O . GLU A 1 104 ? 11.869 6.913 -22.755 1.00 80.31 104 GLU A O 1
ATOM 861 N N . LEU A 1 105 ? 10.595 6.113 -21.103 1.00 79.62 105 LEU A N 1
ATOM 862 C CA . LEU A 1 105 ? 9.415 5.940 -21.967 1.00 79.62 105 LEU A CA 1
ATOM 863 C C . LEU A 1 105 ? 8.954 7.259 -22.606 1.00 79.62 105 LEU A C 1
ATOM 865 O O . LEU A 1 105 ? 8.564 7.288 -23.777 1.00 79.62 105 LEU A O 1
ATOM 869 N N . GLN A 1 106 ? 9.001 8.374 -21.868 1.00 79.56 106 GLN A N 1
ATOM 870 C CA . GLN A 1 106 ? 8.664 9.683 -22.437 1.00 79.56 106 GLN A CA 1
ATOM 871 C C . GLN A 1 106 ? 9.655 10.117 -23.516 1.00 79.56 106 GLN A C 1
ATOM 873 O O . GLN A 1 106 ? 9.239 10.738 -24.499 1.00 79.56 106 GLN A O 1
ATOM 878 N N . LYS A 1 107 ? 10.940 9.784 -23.369 1.00 78.06 107 LYS A N 1
ATOM 879 C CA . LYS A 1 107 ? 11.954 10.034 -24.402 1.00 78.06 107 LYS A CA 1
ATOM 880 C C . LYS A 1 107 ? 11.696 9.168 -25.642 1.00 78.06 107 LYS A C 1
ATOM 882 O O . LYS A 1 107 ? 11.657 9.719 -26.739 1.00 78.06 107 LYS A O 1
ATOM 887 N N . MET A 1 108 ? 11.398 7.875 -25.471 1.00 70.56 108 MET A N 1
ATOM 888 C CA . MET A 1 108 ? 11.042 6.951 -26.567 1.00 70.56 108 MET A CA 1
ATOM 889 C C . MET A 1 108 ? 9.823 7.399 -27.367 1.00 70.56 108 MET A C 1
ATOM 891 O O . MET A 1 108 ? 9.821 7.305 -28.588 1.00 70.56 108 MET A O 1
ATOM 895 N N . SER A 1 109 ? 8.786 7.927 -26.707 1.00 62.94 109 SER A N 1
ATOM 896 C CA . SER A 1 109 ? 7.592 8.423 -27.412 1.00 62.94 109 SER A CA 1
ATOM 897 C C . SER A 1 109 ? 7.906 9.528 -28.436 1.00 62.94 109 SER A C 1
ATOM 899 O O . SER A 1 109 ? 7.102 9.791 -29.327 1.00 62.94 109 SER A O 1
ATOM 901 N N . LYS A 1 110 ? 9.087 10.155 -28.326 1.00 61.94 110 LYS A N 1
ATOM 902 C CA . LYS A 1 110 ? 9.599 11.181 -29.239 1.00 61.94 110 LYS A CA 1
ATOM 903 C C . LYS A 1 110 ? 10.619 10.643 -30.254 1.00 61.94 110 LYS A C 1
ATOM 905 O O . LYS A 1 110 ? 10.878 11.329 -31.239 1.00 61.94 110 LYS A O 1
ATOM 910 N N . SER A 1 111 ? 11.191 9.453 -30.047 1.00 54.53 111 SER A N 1
ATOM 911 C CA . SER A 1 111 ? 12.208 8.834 -30.911 1.00 54.53 111 SER A CA 1
ATOM 912 C C . SER A 1 111 ? 11.750 7.452 -31.404 1.00 54.53 111 SER A C 1
ATOM 914 O O . SER A 1 111 ? 11.781 6.452 -30.696 1.00 54.53 111 SER A O 1
ATOM 916 N N . SER A 1 112 ? 11.315 7.375 -32.663 1.00 51.31 112 SER A N 1
ATOM 917 C CA . SER A 1 112 ? 10.608 6.214 -33.230 1.00 51.31 112 SER A CA 1
ATOM 918 C C . SER A 1 112 ? 11.458 4.965 -33.525 1.00 51.31 112 SER A C 1
ATOM 920 O O . SER A 1 112 ? 10.934 4.001 -34.083 1.00 51.31 112 SER A O 1
ATOM 922 N N . SER A 1 113 ? 12.753 4.941 -33.197 1.00 55.53 113 SER A N 1
ATOM 923 C CA . SER A 1 113 ? 13.676 3.912 -33.705 1.00 55.53 113 SER A CA 1
ATOM 924 C C . SER A 1 113 ? 14.097 2.833 -32.700 1.00 55.53 113 SER A C 1
ATOM 926 O O . SER A 1 113 ? 14.524 1.757 -33.124 1.00 55.53 113 SER A O 1
ATOM 928 N N . ALA A 1 114 ? 13.964 3.051 -31.388 1.00 55.75 114 ALA A N 1
ATOM 929 C CA . ALA A 1 114 ? 14.413 2.082 -30.384 1.00 55.75 114 ALA A CA 1
ATOM 930 C C . ALA A 1 114 ? 13.295 1.093 -30.005 1.00 55.75 114 ALA A C 1
ATOM 932 O O . ALA A 1 114 ? 12.322 1.452 -29.347 1.00 55.75 114 ALA A O 1
ATOM 933 N N . LYS A 1 115 ? 13.440 -0.184 -30.395 1.00 60.09 115 LYS A N 1
ATOM 934 C CA . LYS A 1 115 ? 12.485 -1.257 -30.037 1.00 60.09 115 LYS A CA 1
ATOM 935 C C . LYS A 1 115 ? 12.587 -1.690 -28.570 1.00 60.09 115 LYS A C 1
ATOM 937 O O . LYS A 1 115 ? 11.596 -2.178 -28.021 1.00 60.09 115 LYS A O 1
ATOM 942 N N . LYS A 1 116 ? 13.767 -1.521 -27.961 1.00 64.25 116 LYS A N 1
ATOM 943 C CA . LYS A 1 116 ? 14.047 -1.780 -26.547 1.00 64.25 116 LYS A CA 1
ATOM 944 C C . LYS A 1 116 ? 15.078 -0.782 -26.007 1.00 64.25 116 LYS A C 1
ATOM 946 O O . LYS A 1 116 ? 15.998 -0.443 -26.748 1.00 64.25 116 LYS A O 1
ATOM 951 N N . LEU A 1 117 ? 14.945 -0.334 -24.755 1.00 61.91 117 LEU A N 1
ATOM 952 C CA . LEU A 1 117 ? 15.977 0.458 -24.063 1.00 61.91 117 LEU A CA 1
ATOM 953 C C . LEU A 1 117 ? 16.264 -0.119 -22.677 1.00 61.91 117 LEU A C 1
ATOM 955 O O . LEU A 1 117 ? 15.311 -0.315 -21.917 1.00 61.91 117 LEU A O 1
ATOM 959 N N . PRO A 1 118 ? 17.542 -0.345 -22.330 1.00 65.31 118 PRO A N 1
ATOM 960 C CA . PRO A 1 118 ? 17.933 -0.597 -20.957 1.00 65.31 118 PRO A CA 1
ATOM 961 C C . PRO A 1 118 ? 17.840 0.702 -20.142 1.00 65.31 118 PRO A C 1
ATOM 963 O O . PRO A 1 118 ? 18.339 1.749 -20.547 1.00 65.31 118 PRO A O 1
ATOM 966 N N . VAL A 1 119 ? 17.205 0.617 -18.983 1.00 62.91 119 VAL A N 1
ATOM 967 C CA . VAL A 1 119 ? 17.116 1.644 -17.952 1.00 62.91 119 VAL A CA 1
ATOM 968 C C . VAL A 1 119 ? 17.967 1.151 -16.806 1.00 62.91 119 VAL A C 1
ATOM 970 O O . VAL A 1 119 ? 17.627 0.165 -16.153 1.00 62.91 119 VAL A O 1
ATOM 973 N N . VAL A 1 120 ? 19.087 1.823 -16.584 1.00 60.00 120 VAL A N 1
ATOM 974 C CA . VAL A 1 120 ? 19.986 1.512 -15.481 1.00 60.00 120 VAL A CA 1
ATOM 975 C C . VAL A 1 120 ? 19.723 2.523 -14.376 1.00 60.00 120 VAL A C 1
ATOM 977 O O . VAL A 1 120 ? 19.836 3.725 -14.596 1.00 60.00 120 VAL A O 1
ATOM 980 N N . SER A 1 121 ? 19.390 2.050 -13.174 1.00 56.88 121 SER A N 1
ATOM 981 C CA . SER A 1 121 ? 19.415 2.912 -11.984 1.00 56.88 121 SER A CA 1
ATOM 982 C C . SER A 1 121 ? 20.883 3.192 -11.637 1.00 56.88 121 SER A C 1
ATOM 984 O O . SER A 1 121 ? 21.492 2.478 -10.838 1.00 56.88 121 SER A O 1
ATOM 986 N N . ASP A 1 122 ? 21.473 4.198 -12.283 1.00 47.53 122 ASP A N 1
ATOM 987 C CA . ASP A 1 122 ? 22.927 4.380 -12.403 1.00 47.53 122 ASP A CA 1
ATOM 988 C C . ASP A 1 122 ? 23.678 4.741 -11.109 1.00 47.53 122 ASP A C 1
ATOM 990 O O . ASP A 1 122 ? 24.901 4.873 -11.125 1.00 47.53 122 ASP A O 1
ATOM 994 N N . CYS A 1 123 ? 23.008 4.886 -9.963 1.00 47.75 123 CYS A N 1
ATOM 995 C CA . CYS A 1 123 ? 23.647 5.423 -8.753 1.00 47.75 123 CYS A CA 1
ATOM 996 C C . CYS A 1 123 ? 23.249 4.755 -7.431 1.00 47.75 123 CYS A C 1
ATOM 998 O O . CYS A 1 123 ? 23.519 5.332 -6.377 1.00 47.75 123 CYS A O 1
ATOM 1000 N N . ARG A 1 124 ? 22.579 3.594 -7.425 1.00 56.03 124 ARG A N 1
ATOM 1001 C CA . ARG A 1 124 ? 22.090 3.015 -6.161 1.00 56.03 124 ARG A CA 1
ATOM 1002 C C . ARG A 1 124 ? 22.373 1.519 -6.068 1.00 56.03 124 ARG A C 1
ATOM 1004 O O . ARG A 1 124 ? 22.024 0.800 -7.002 1.00 56.03 124 ARG A O 1
ATOM 1011 N N . PRO A 1 125 ? 22.981 1.046 -4.966 1.00 56.75 125 PRO A N 1
ATOM 1012 C CA . PRO A 1 125 ? 23.131 -0.380 -4.741 1.00 56.75 125 PRO A CA 1
ATOM 1013 C C . PRO A 1 125 ? 21.746 -1.017 -4.605 1.00 56.75 125 PRO A C 1
ATOM 1015 O O . PRO A 1 125 ? 20.826 -0.425 -4.036 1.00 56.75 125 PRO A O 1
ATOM 1018 N N . LYS A 1 126 ? 21.603 -2.236 -5.133 1.00 64.06 126 LYS A N 1
ATOM 1019 C CA . LYS A 1 126 ? 20.419 -3.071 -4.915 1.00 64.06 126 LYS A CA 1
ATOM 1020 C C . LYS A 1 126 ? 20.142 -3.172 -3.406 1.00 64.06 126 LYS A C 1
ATOM 1022 O O . LYS A 1 126 ? 21.097 -3.363 -2.649 1.00 64.06 126 LYS A O 1
ATOM 1027 N N . PRO A 1 127 ? 18.877 -3.123 -2.956 1.00 63.44 127 PRO A N 1
ATOM 1028 C CA . PRO A 1 127 ? 18.550 -3.378 -1.559 1.00 63.44 127 PRO A CA 1
ATOM 1029 C C . PRO A 1 127 ? 19.115 -4.739 -1.119 1.00 63.44 127 PRO A C 1
ATOM 1031 O O . PRO A 1 127 ? 18.838 -5.762 -1.755 1.00 63.44 127 PRO A O 1
ATOM 1034 N N . ALA A 1 128 ? 19.908 -4.749 -0.041 1.00 68.62 128 ALA A N 1
ATOM 1035 C CA . ALA A 1 128 ? 20.632 -5.933 0.449 1.00 68.62 128 ALA A CA 1
ATOM 1036 C C . ALA A 1 128 ? 19.716 -7.038 1.010 1.00 68.62 128 ALA A C 1
ATOM 1038 O O . ALA A 1 128 ? 20.157 -8.149 1.278 1.00 68.62 128 ALA A O 1
ATOM 1039 N N . ILE A 1 129 ? 18.440 -6.715 1.198 1.00 69.69 129 ILE A N 1
ATOM 1040 C CA . ILE A 1 129 ? 17.469 -7.526 1.928 1.00 69.69 129 ILE A CA 1
ATOM 1041 C C . ILE A 1 129 ? 16.842 -8.667 1.123 1.00 69.69 129 ILE A C 1
ATOM 1043 O O . ILE A 1 129 ? 16.404 -9.655 1.702 1.00 69.69 129 ILE A O 1
ATOM 1047 N N . LEU A 1 130 ? 16.814 -8.552 -0.203 1.00 71.19 130 LEU A N 1
ATOM 1048 C CA . LEU A 1 130 ? 16.407 -9.650 -1.077 1.00 71.19 130 LEU A CA 1
ATOM 1049 C C . LEU A 1 130 ? 17.651 -10.252 -1.715 1.00 71.19 130 LEU A C 1
ATOM 1051 O O . LEU A 1 130 ? 18.610 -9.530 -1.990 1.00 71.19 130 LEU A O 1
ATOM 1055 N N . ASP A 1 131 ? 17.635 -11.540 -2.035 1.00 75.44 131 ASP A N 1
ATOM 1056 C CA . ASP A 1 131 ? 18.604 -12.085 -2.981 1.00 75.44 131 ASP A CA 1
ATOM 1057 C C . ASP A 1 131 ? 18.331 -11.538 -4.399 1.00 75.44 131 ASP A C 1
ATOM 1059 O O . ASP A 1 131 ? 17.392 -10.769 -4.650 1.00 75.44 131 ASP A O 1
ATOM 1063 N N . GLN A 1 132 ? 19.222 -11.835 -5.339 1.00 71.69 132 GLN A N 1
ATOM 1064 C CA . GLN A 1 132 ? 19.124 -11.313 -6.700 1.00 71.69 132 GLN A CA 1
ATOM 1065 C C . GLN A 1 132 ? 17.898 -11.850 -7.444 1.00 71.69 132 GLN A C 1
ATOM 1067 O O . GLN A 1 132 ? 17.220 -11.075 -8.117 1.00 71.69 132 GLN A O 1
ATOM 1072 N N . ASN A 1 133 ? 17.593 -13.138 -7.300 1.00 74.50 133 ASN A N 1
ATOM 1073 C CA . ASN A 1 133 ? 16.509 -13.774 -8.039 1.00 74.50 133 ASN A CA 1
ATOM 1074 C C . ASN A 1 133 ? 15.163 -13.268 -7.529 1.00 74.50 133 ASN A C 1
ATOM 1076 O O . ASN A 1 133 ? 14.341 -12.831 -8.328 1.00 74.50 133 ASN A O 1
ATOM 1080 N N . THR A 1 134 ? 14.986 -13.188 -6.208 1.00 76.62 134 THR A N 1
ATOM 1081 C CA . THR A 1 134 ? 13.761 -12.636 -5.609 1.00 76.62 134 THR A CA 1
ATOM 1082 C C . THR A 1 134 ? 13.545 -11.169 -5.986 1.00 76.62 134 THR A C 1
ATOM 1084 O O . THR A 1 134 ? 12.416 -10.749 -6.236 1.00 76.62 134 THR A O 1
ATOM 1087 N N . TRP A 1 135 ? 14.617 -10.373 -6.081 1.00 76.12 135 TRP A N 1
ATOM 1088 C CA . TRP A 1 135 ? 14.530 -8.992 -6.566 1.00 76.12 135 TRP A CA 1
ATOM 1089 C C . TRP A 1 135 ? 14.086 -8.912 -8.034 1.00 76.12 135 TRP A C 1
ATOM 1091 O O . TRP A 1 135 ? 13.182 -8.146 -8.364 1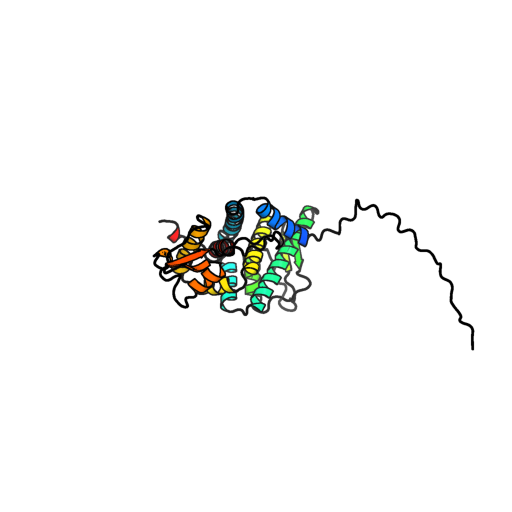.00 76.12 135 TRP A O 1
ATOM 1101 N N . LEU A 1 136 ? 14.694 -9.707 -8.916 1.00 72.88 136 LEU A N 1
ATOM 1102 C CA . LEU A 1 136 ? 14.337 -9.728 -10.336 1.00 72.88 136 LEU A CA 1
ATOM 1103 C C . LEU A 1 136 ? 12.901 -10.210 -10.543 1.00 72.88 136 LEU A C 1
ATOM 1105 O O . LEU A 1 136 ? 12.146 -9.591 -11.290 1.00 72.88 136 LEU A O 1
ATOM 1109 N N . GLU A 1 137 ? 12.497 -11.267 -9.839 1.00 74.94 137 GLU A N 1
ATOM 1110 C CA . GLU A 1 137 ? 11.123 -11.764 -9.848 1.00 74.94 137 GLU A CA 1
ATOM 1111 C C . GLU A 1 137 ? 10.130 -10.711 -9.361 1.00 74.94 137 GLU A C 1
ATOM 1113 O O . GLU A 1 137 ? 9.068 -10.555 -9.961 1.00 74.94 137 GLU A O 1
ATOM 1118 N N . PHE A 1 138 ? 10.482 -9.951 -8.321 1.00 80.25 138 PHE A N 1
ATOM 1119 C CA . PHE A 1 138 ? 9.666 -8.846 -7.830 1.00 80.25 138 PHE A CA 1
ATOM 1120 C C . PHE A 1 138 ? 9.479 -7.753 -8.889 1.00 80.25 138 PHE A C 1
ATOM 1122 O O . PHE A 1 138 ? 8.346 -7.362 -9.171 1.00 80.25 138 PHE A O 1
ATOM 1129 N N . VAL A 1 139 ? 10.567 -7.282 -9.505 1.00 75.62 139 VAL A N 1
ATOM 1130 C CA . VAL A 1 139 ? 10.521 -6.232 -10.539 1.00 75.62 139 VAL A CA 1
ATOM 1131 C C . VAL A 1 139 ? 9.725 -6.698 -11.758 1.00 75.62 139 VAL A C 1
ATOM 1133 O O . VAL A 1 139 ? 8.838 -5.981 -12.223 1.00 75.62 139 VAL A O 1
ATOM 1136 N N . MET A 1 140 ? 9.964 -7.925 -12.228 1.00 73.81 140 MET A N 1
ATOM 1137 C CA . MET A 1 140 ? 9.189 -8.519 -13.321 1.00 73.81 140 MET A CA 1
ATOM 1138 C C . MET A 1 140 ? 7.703 -8.636 -12.970 1.00 73.81 140 MET A C 1
ATOM 1140 O O . MET A 1 140 ? 6.851 -8.318 -13.800 1.00 73.81 140 MET A O 1
ATOM 1144 N N . ALA A 1 141 ? 7.381 -9.042 -11.739 1.00 75.00 141 ALA A N 1
ATOM 1145 C CA . ALA A 1 141 ? 6.006 -9.162 -11.261 1.00 75.00 141 ALA A CA 1
ATOM 1146 C C . ALA A 1 141 ? 5.287 -7.811 -11.123 1.00 75.00 141 ALA A C 1
ATOM 1148 O O . ALA A 1 141 ? 4.063 -7.781 -11.197 1.00 75.00 141 ALA A O 1
ATOM 1149 N N . LEU A 1 142 ? 6.012 -6.696 -10.980 1.00 72.81 142 LEU A N 1
ATOM 1150 C CA . LEU A 1 142 ? 5.444 -5.346 -11.078 1.00 72.81 142 LEU A CA 1
ATOM 1151 C C . LEU A 1 142 ? 5.147 -4.920 -12.529 1.00 72.81 142 LEU A C 1
ATOM 1153 O O . LEU A 1 142 ? 4.762 -3.776 -12.768 1.00 72.81 142 LEU A O 1
ATOM 1157 N N . GLY A 1 143 ? 5.321 -5.810 -13.511 1.00 67.69 143 GLY A N 1
ATOM 1158 C CA . GLY A 1 143 ? 5.076 -5.533 -14.927 1.00 67.69 143 GLY A CA 1
ATOM 1159 C C . GLY A 1 143 ? 6.201 -4.738 -15.590 1.00 67.69 143 GLY A C 1
ATOM 1160 O O . GLY A 1 143 ? 5.984 -4.075 -16.607 1.00 67.69 143 GLY A O 1
ATOM 1161 N N . VAL A 1 144 ? 7.405 -4.794 -15.015 1.00 67.50 144 VAL A N 1
ATOM 1162 C CA . VAL A 1 144 ? 8.608 -4.149 -15.53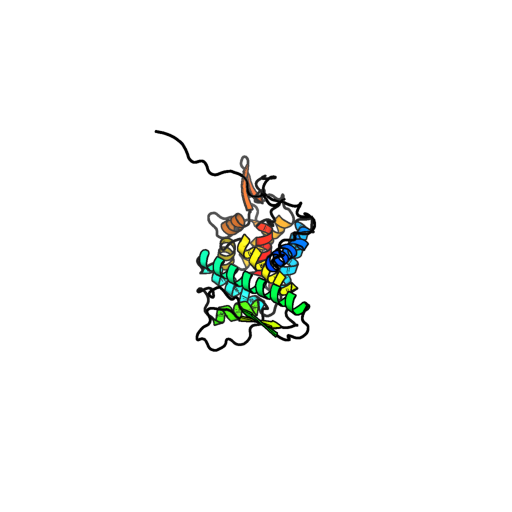9 1.00 67.50 144 VAL A CA 1
ATOM 1163 C C . VAL A 1 144 ? 9.475 -5.210 -16.232 1.00 67.50 144 VAL A C 1
ATOM 1165 O O . VAL A 1 144 ? 10.091 -6.026 -15.548 1.00 67.50 144 VAL A O 1
ATOM 1168 N N . PRO A 1 145 ? 9.524 -5.256 -17.576 1.00 62.41 145 PRO A N 1
ATOM 1169 C CA . PRO A 1 145 ? 10.320 -6.257 -18.276 1.00 62.41 145 PRO A CA 1
ATOM 1170 C C . PRO A 1 145 ? 11.819 -6.066 -18.002 1.00 62.41 145 PRO A C 1
ATOM 1172 O O . PRO A 1 145 ? 12.337 -4.955 -18.071 1.00 62.41 145 PRO A O 1
ATOM 1175 N N . VAL A 1 146 ? 12.526 -7.155 -17.712 1.00 59.38 146 VAL A N 1
ATOM 1176 C CA . VAL A 1 146 ? 13.980 -7.192 -17.476 1.00 59.38 146 VAL A CA 1
ATOM 1177 C C . VAL A 1 146 ? 14.600 -8.055 -18.584 1.00 59.38 146 VAL A C 1
ATOM 1179 O O . VAL A 1 146 ? 14.024 -9.092 -18.913 1.00 59.38 146 VAL A O 1
ATOM 1182 N N . GLU A 1 147 ? 15.715 -7.649 -19.207 1.00 54.03 147 GLU A N 1
ATOM 1183 C CA . GLU A 1 147 ? 16.512 -8.603 -20.004 1.00 54.03 147 GLU A CA 1
ATOM 1184 C C . GLU A 1 147 ? 17.435 -9.415 -19.098 1.00 54.03 147 GLU A C 1
ATOM 1186 O O . GLU A 1 147 ? 17.855 -8.928 -18.048 1.00 54.03 147 GLU A O 1
ATOM 1191 N N . ASP A 1 148 ? 17.704 -10.655 -19.523 1.00 47.00 148 ASP A N 1
ATOM 1192 C CA . ASP A 1 148 ? 18.519 -11.652 -18.831 1.00 47.00 148 ASP A CA 1
ATOM 1193 C C . ASP A 1 148 ? 19.674 -11.015 -18.063 1.00 47.00 148 ASP A C 1
ATOM 1195 O O . ASP A 1 148 ? 20.491 -10.277 -18.620 1.00 47.00 148 ASP A O 1
ATOM 1199 N N . ALA A 1 149 ? 19.726 -11.311 -16.763 1.00 44.12 149 ALA A N 1
ATOM 1200 C CA . ALA A 1 149 ? 20.814 -10.889 -15.908 1.00 44.12 149 ALA A CA 1
ATOM 1201 C C . ALA A 1 149 ? 22.123 -11.411 -16.511 1.00 44.12 149 ALA A C 1
ATOM 1203 O O . ALA A 1 149 ? 22.436 -12.598 -16.412 1.00 44.12 149 ALA A O 1
ATOM 1204 N N . GLY A 1 150 ? 22.882 -10.517 -17.154 1.00 43.38 150 GLY A N 1
ATOM 1205 C CA . GLY A 1 150 ? 24.265 -10.783 -17.519 1.00 43.38 150 GLY A CA 1
ATOM 1206 C C . GLY A 1 150 ? 24.976 -11.368 -16.301 1.00 43.38 150 GLY A C 1
ATOM 1207 O O . GLY A 1 150 ? 24.750 -10.914 -15.179 1.00 43.38 150 GLY A O 1
ATOM 1208 N N . SER A 1 151 ? 25.750 -12.428 -16.531 1.00 38.72 151 SER A N 1
ATOM 1209 C CA . SER A 1 151 ? 26.446 -13.231 -15.523 1.00 38.72 151 SER A CA 1
ATOM 1210 C C . SER A 1 151 ? 26.819 -12.431 -14.269 1.00 38.72 151 SER A C 1
ATOM 1212 O O . SER A 1 151 ? 27.649 -11.533 -14.353 1.00 38.72 151 SER A O 1
ATOM 1214 N N . SER A 1 152 ? 26.166 -12.793 -13.159 1.00 43.09 152 SER A N 1
ATOM 1215 C CA . SER A 1 152 ? 26.346 -12.571 -11.707 1.00 43.09 152 SER A CA 1
ATOM 1216 C C . SER A 1 152 ? 27.598 -11.872 -11.110 1.00 43.09 152 SER A C 1
ATOM 1218 O O . SER A 1 152 ? 27.705 -11.835 -9.886 1.00 43.09 152 SER A O 1
ATOM 1220 N N . ALA A 1 153 ? 28.555 -11.331 -11.859 1.00 38.31 153 ALA A N 1
ATOM 1221 C CA . ALA A 1 153 ? 29.852 -10.936 -11.312 1.00 38.31 153 ALA A CA 1
ATOM 1222 C C . ALA A 1 153 ? 29.969 -9.464 -10.865 1.00 38.31 153 ALA A C 1
ATOM 1224 O O . ALA A 1 153 ? 30.742 -9.214 -9.951 1.00 38.31 153 ALA A O 1
ATOM 1225 N N . GLU A 1 154 ? 29.212 -8.493 -11.399 1.00 43.72 154 GLU A N 1
ATOM 1226 C CA . GLU A 1 154 ? 29.384 -7.069 -11.011 1.00 43.72 154 GLU A CA 1
ATOM 1227 C C . GLU A 1 154 ? 28.092 -6.224 -11.087 1.00 43.72 154 GLU A C 1
ATOM 1229 O O . GLU A 1 154 ? 28.052 -5.154 -11.691 1.00 43.72 154 GLU A O 1
ATOM 1234 N N . LEU A 1 155 ? 26.990 -6.670 -10.477 1.00 44.72 155 LEU A N 1
ATOM 1235 C CA . LEU A 1 155 ? 25.715 -5.934 -10.536 1.00 44.72 155 LEU A CA 1
ATOM 1236 C C . LEU A 1 155 ? 25.441 -5.124 -9.260 1.00 44.72 155 LEU A C 1
ATOM 1238 O O . LEU A 1 155 ? 24.551 -5.432 -8.471 1.00 44.72 155 LEU A O 1
ATOM 1242 N N . THR A 1 156 ? 26.158 -4.008 -9.108 1.00 50.69 156 THR A N 1
ATOM 1243 C CA . THR A 1 156 ? 25.756 -2.884 -8.234 1.00 50.69 156 THR A CA 1
ATOM 1244 C C . THR A 1 156 ? 24.562 -2.094 -8.794 1.00 50.69 156 THR A C 1
ATOM 1246 O O . THR A 1 156 ? 24.124 -1.131 -8.170 1.00 50.69 156 THR A O 1
ATOM 1249 N N . ARG A 1 157 ? 24.022 -2.484 -9.960 1.00 56.69 157 ARG A N 1
ATOM 1250 C CA . ARG A 1 157 ? 22.997 -1.758 -10.727 1.00 56.69 157 ARG A CA 1
ATOM 1251 C C . ARG A 1 157 ? 21.885 -2.703 -11.194 1.00 56.69 157 ARG A C 1
ATOM 1253 O O . ARG A 1 157 ? 22.157 -3.832 -11.590 1.00 56.69 157 ARG A O 1
ATOM 1260 N N . THR A 1 158 ? 20.634 -2.236 -11.175 1.00 59.62 158 THR A N 1
ATOM 1261 C CA . THR A 1 158 ? 19.496 -2.937 -11.804 1.00 59.62 158 THR A CA 1
ATOM 1262 C C . THR A 1 158 ? 19.266 -2.350 -13.195 1.00 59.62 158 THR A C 1
ATOM 1264 O O . THR A 1 158 ? 19.057 -1.142 -13.304 1.00 59.62 158 THR A O 1
ATOM 1267 N N . SER A 1 159 ? 19.324 -3.195 -14.231 1.00 61.22 159 SER A N 1
ATOM 1268 C CA . SER A 1 159 ? 18.984 -2.844 -15.614 1.00 61.22 159 SER A CA 1
ATOM 1269 C C . SER A 1 159 ? 17.603 -3.401 -15.955 1.00 61.22 159 SER A C 1
ATOM 1271 O O . SER A 1 159 ? 17.365 -4.599 -15.821 1.00 61.22 159 SER A O 1
ATOM 1273 N N . VAL A 1 160 ? 16.686 -2.533 -16.364 1.00 69.19 160 VAL A N 1
ATOM 1274 C CA . VAL A 1 160 ? 15.321 -2.860 -16.799 1.00 69.19 160 VAL A CA 1
ATOM 1275 C C . VAL A 1 160 ? 15.213 -2.608 -18.294 1.00 69.19 160 VAL A C 1
ATOM 1277 O O . VAL A 1 160 ? 15.693 -1.589 -18.764 1.00 69.19 160 VAL A O 1
ATOM 1280 N N . CYS A 1 161 ? 14.539 -3.459 -19.060 1.00 68.56 161 CYS A N 1
ATOM 1281 C CA . CYS A 1 161 ? 14.409 -3.269 -20.502 1.00 68.56 161 CYS A CA 1
ATOM 1282 C C . CYS A 1 161 ? 12.999 -2.843 -20.882 1.00 68.56 161 CYS A C 1
ATOM 1284 O O . CYS A 1 161 ? 12.077 -3.652 -20.946 1.00 68.56 161 CYS A O 1
ATOM 1286 N N . LEU A 1 162 ? 12.839 -1.567 -21.215 1.00 69.94 162 LEU A N 1
ATOM 1287 C CA . LEU A 1 162 ? 11.584 -1.041 -21.735 1.00 69.94 162 LEU A CA 1
ATOM 1288 C C . LEU A 1 162 ? 11.376 -1.506 -23.167 1.00 69.94 162 LEU A C 1
ATOM 1290 O O . LEU A 1 162 ? 12.311 -1.497 -23.960 1.00 69.94 162 LEU A O 1
ATOM 1294 N N . SER A 1 163 ? 10.142 -1.856 -23.515 1.00 65.75 163 SER A N 1
ATOM 1295 C CA . SER A 1 163 ? 9.736 -2.152 -24.890 1.00 65.75 163 SER A CA 1
ATOM 1296 C C . SER A 1 163 ? 8.606 -1.216 -25.310 1.00 65.75 163 SER A C 1
ATOM 1298 O O . SER A 1 163 ? 7.918 -0.651 -24.462 1.00 65.75 163 SER A O 1
ATOM 1300 N N . GLY A 1 164 ? 8.320 -1.120 -26.611 1.00 60.66 164 GLY A N 1
ATOM 1301 C CA . GLY A 1 164 ? 7.155 -0.366 -27.103 1.00 60.66 164 GLY A CA 1
ATOM 1302 C C . GLY A 1 164 ? 5.791 -0.874 -26.600 1.00 60.66 164 GLY A C 1
ATOM 1303 O O . GLY A 1 164 ? 4.776 -0.230 -26.840 1.00 60.66 164 GLY A O 1
ATOM 1304 N N . ARG A 1 165 ? 5.748 -2.028 -25.916 1.00 67.38 165 ARG A N 1
ATOM 1305 C CA . ARG A 1 165 ? 4.541 -2.586 -25.283 1.00 67.38 165 ARG A CA 1
ATOM 1306 C C . ARG A 1 165 ? 4.422 -2.230 -23.797 1.00 67.38 165 ARG A C 1
ATOM 1308 O O . ARG A 1 165 ? 3.397 -2.530 -23.194 1.00 67.38 165 ARG A O 1
ATOM 1315 N N . THR A 1 166 ? 5.448 -1.623 -23.199 1.00 73.38 166 THR A N 1
ATOM 1316 C CA . THR A 1 166 ? 5.428 -1.234 -21.786 1.00 73.38 166 THR A CA 1
ATOM 1317 C C . THR A 1 166 ? 4.439 -0.083 -21.583 1.00 73.38 166 THR A C 1
ATOM 1319 O O . THR A 1 166 ? 4.577 0.987 -22.175 1.00 73.38 166 THR A O 1
ATOM 1322 N N . SER A 1 167 ? 3.426 -0.297 -20.741 1.00 80.19 167 SER A N 1
ATOM 1323 C CA . SER A 1 167 ? 2.371 0.690 -20.493 1.00 80.19 167 SER A CA 1
ATOM 1324 C C . SER A 1 167 ? 2.819 1.748 -19.482 1.00 80.19 167 SER A C 1
ATOM 1326 O O . SER A 1 167 ? 3.091 1.446 -18.320 1.00 80.19 167 SER A O 1
ATOM 1328 N N . ALA A 1 168 ? 2.846 3.017 -19.897 1.00 82.12 168 ALA A N 1
ATOM 1329 C CA . ALA A 1 168 ? 3.137 4.130 -18.991 1.00 82.12 168 ALA A CA 1
ATOM 1330 C C . ALA A 1 168 ? 2.077 4.272 -17.882 1.00 82.12 168 ALA A C 1
ATOM 1332 O O . ALA A 1 168 ? 2.407 4.651 -16.761 1.00 82.12 168 ALA A O 1
ATOM 1333 N N . ASP A 1 169 ? 0.813 3.950 -18.168 1.00 82.19 169 ASP A N 1
ATOM 1334 C CA . ASP A 1 169 ? -0.267 3.996 -17.172 1.00 82.19 169 ASP A CA 1
ATOM 1335 C C . ASP A 1 169 ? -0.114 2.906 -16.111 1.00 82.19 169 ASP A C 1
ATOM 1337 O O . ASP A 1 169 ? -0.402 3.134 -14.933 1.00 82.19 169 ASP A O 1
ATOM 1341 N N . HIS A 1 170 ? 0.421 1.751 -16.511 1.00 81.50 170 HIS A N 1
ATOM 1342 C CA . HIS A 1 170 ? 0.770 0.676 -15.589 1.00 81.50 170 HIS A CA 1
ATOM 1343 C C . HIS A 1 170 ? 1.868 1.107 -14.617 1.00 81.50 170 HIS A C 1
ATOM 1345 O O . HIS A 1 170 ? 1.676 1.080 -13.404 1.00 81.50 170 HIS A O 1
ATOM 1351 N N . LEU A 1 171 ? 2.983 1.627 -15.137 1.00 84.56 171 LEU A N 1
ATOM 1352 C CA . LEU A 1 171 ? 4.087 2.116 -14.305 1.00 84.56 171 LEU A CA 1
ATOM 1353 C C . LEU A 1 171 ? 3.659 3.266 -13.380 1.00 84.56 171 LEU A C 1
ATOM 1355 O O . LEU A 1 171 ? 4.073 3.317 -12.225 1.00 84.56 171 LEU A O 1
ATOM 1359 N N . ARG A 1 172 ? 2.774 4.162 -13.836 1.00 85.06 172 ARG A N 1
ATOM 1360 C CA . ARG A 1 172 ? 2.154 5.187 -12.973 1.00 85.06 172 ARG A CA 1
ATOM 1361 C C . ARG A 1 172 ? 1.326 4.564 -11.850 1.00 85.06 172 ARG A C 1
ATOM 1363 O O . ARG A 1 172 ? 1.329 5.067 -10.730 1.00 85.06 172 ARG A O 1
ATOM 1370 N N . THR A 1 173 ? 0.615 3.481 -12.132 1.00 83.50 173 THR A N 1
ATOM 1371 C CA . THR A 1 173 ? -0.177 2.762 -11.129 1.00 83.50 173 THR A CA 1
ATOM 1372 C C . THR A 1 173 ? 0.718 2.095 -10.083 1.00 83.50 173 THR A C 1
ATOM 1374 O O . THR A 1 173 ? 0.461 2.254 -8.890 1.00 83.50 173 THR A O 1
ATOM 1377 N N . VAL A 1 174 ? 1.818 1.459 -10.504 1.00 85.88 174 VAL A N 1
ATOM 1378 C CA . VAL A 1 174 ? 2.865 0.949 -9.597 1.00 85.88 174 VAL A CA 1
ATOM 1379 C C . VAL A 1 174 ? 3.445 2.078 -8.743 1.00 85.88 174 VAL A C 1
ATOM 1381 O O . VAL A 1 174 ? 3.572 1.934 -7.530 1.00 85.88 174 VAL A O 1
ATOM 1384 N N . LEU A 1 175 ? 3.736 3.234 -9.342 1.00 86.44 175 LEU A N 1
ATOM 1385 C CA . LEU A 1 175 ? 4.286 4.382 -8.621 1.00 86.44 175 LEU A CA 1
ATOM 1386 C C . LEU A 1 175 ? 3.328 4.890 -7.530 1.00 86.44 175 LEU A C 1
ATOM 1388 O O . LEU A 1 175 ? 3.753 5.130 -6.405 1.00 86.44 175 LEU A O 1
ATOM 1392 N N . ARG A 1 176 ? 2.018 4.949 -7.815 1.00 82.88 176 ARG A N 1
ATOM 1393 C CA . ARG A 1 176 ? 0.981 5.291 -6.818 1.00 82.88 176 ARG A CA 1
ATOM 1394 C C . ARG A 1 176 ? 0.929 4.288 -5.659 1.00 82.88 176 ARG A C 1
ATOM 1396 O O . ARG A 1 176 ? 0.636 4.682 -4.529 1.00 82.88 176 ARG A O 1
ATOM 1403 N N . LEU A 1 177 ? 1.178 3.002 -5.921 1.00 84.81 177 LEU A N 1
ATOM 1404 C CA . LEU A 1 177 ? 1.221 1.971 -4.881 1.00 84.81 177 LEU A CA 1
ATOM 1405 C C . LEU A 1 177 ? 2.432 2.191 -3.975 1.00 84.81 177 LEU A C 1
ATOM 1407 O O . LEU A 1 177 ? 2.290 2.182 -2.757 1.00 84.81 177 LEU A O 1
ATOM 1411 N N . LEU A 1 178 ? 3.603 2.429 -4.569 1.00 86.88 178 LEU A N 1
ATOM 1412 C CA . LEU A 1 178 ? 4.834 2.701 -3.829 1.00 86.88 178 LEU A CA 1
ATOM 1413 C C . LEU A 1 178 ? 4.714 3.985 -3.000 1.00 86.88 178 LEU A C 1
ATOM 1415 O O . LEU A 1 178 ? 5.079 3.971 -1.830 1.00 86.88 178 LEU A O 1
ATOM 1419 N N . ASP A 1 179 ? 4.123 5.050 -3.547 1.00 84.44 179 ASP A N 1
ATOM 1420 C CA . ASP A 1 179 ? 3.808 6.275 -2.798 1.00 84.44 179 ASP A CA 1
ATOM 1421 C C . ASP A 1 179 ? 2.882 5.996 -1.606 1.00 84.44 179 ASP A C 1
ATOM 1423 O O . ASP A 1 179 ? 3.109 6.497 -0.507 1.00 84.44 179 ASP A O 1
ATOM 1427 N N . THR A 1 180 ? 1.858 5.160 -1.804 1.00 79.88 180 THR A N 1
ATOM 1428 C CA . THR A 1 180 ? 0.926 4.759 -0.738 1.00 79.88 180 THR A CA 1
ATOM 1429 C C . THR A 1 180 ? 1.645 3.989 0.373 1.00 79.88 180 THR A C 1
ATOM 1431 O O . THR A 1 180 ? 1.434 4.270 1.551 1.00 79.88 180 THR A O 1
ATOM 1434 N N . LEU A 1 181 ? 2.514 3.041 0.009 1.00 85.19 181 LEU A N 1
ATOM 1435 C CA . LEU A 1 181 ? 3.318 2.264 0.957 1.00 85.19 181 LEU A CA 1
ATOM 1436 C C . LEU A 1 181 ? 4.323 3.145 1.708 1.00 85.19 181 LEU A C 1
ATOM 1438 O O . LEU A 1 181 ? 4.506 2.975 2.908 1.00 85.19 181 LEU A O 1
ATOM 1442 N N . LYS A 1 182 ? 4.940 4.114 1.025 1.00 85.38 182 LYS A N 1
ATOM 1443 C CA . LYS A 1 182 ? 5.850 5.084 1.646 1.00 85.38 182 LYS A CA 1
ATOM 1444 C C . LYS A 1 182 ? 5.124 5.995 2.633 1.00 85.38 182 LYS A C 1
ATOM 1446 O O . LYS A 1 182 ? 5.629 6.209 3.726 1.00 85.38 182 LYS A O 1
ATOM 1451 N N . ALA A 1 183 ? 3.944 6.499 2.268 1.00 81.56 183 ALA A N 1
ATOM 1452 C CA . ALA A 1 183 ? 3.149 7.386 3.120 1.00 81.56 183 ALA A CA 1
ATOM 1453 C C . ALA A 1 183 ? 2.629 6.697 4.391 1.00 81.56 183 ALA A C 1
ATOM 1455 O O . ALA A 1 183 ? 2.444 7.353 5.411 1.00 81.56 183 ALA A O 1
ATOM 1456 N N . LEU A 1 184 ? 2.372 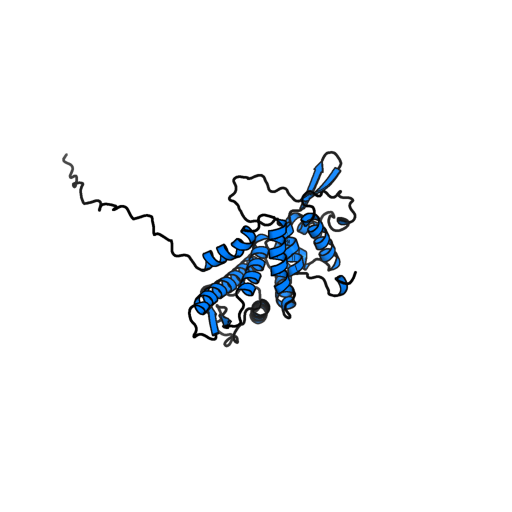5.390 4.320 1.00 76.88 184 LEU A N 1
ATOM 1457 C CA . LEU A 1 184 ? 1.902 4.595 5.454 1.00 76.88 184 LEU A CA 1
ATOM 1458 C C . LEU A 1 184 ? 3.031 3.985 6.290 1.00 76.88 184 LEU A C 1
ATOM 1460 O O . LEU A 1 184 ? 2.760 3.479 7.376 1.00 76.88 184 LEU A O 1
ATOM 1464 N N . GLU A 1 185 ? 4.269 4.050 5.803 1.00 84.19 185 GLU A N 1
ATOM 1465 C CA . GLU A 1 185 ? 5.437 3.411 6.406 1.00 84.19 185 GLU A CA 1
ATOM 1466 C C . GLU A 1 185 ? 5.274 1.879 6.552 1.00 84.19 185 GLU A C 1
ATOM 1468 O O . GLU A 1 185 ? 4.318 1.256 6.083 1.00 84.19 185 GLU A O 1
ATOM 1473 N N . ILE A 1 186 ? 6.247 1.219 7.190 1.00 86.00 186 ILE A N 1
ATOM 1474 C CA . ILE A 1 186 ? 6.247 -0.247 7.333 1.00 86.00 186 ILE A CA 1
ATOM 1475 C C . ILE A 1 186 ? 5.154 -0.761 8.286 1.00 86.00 186 ILE A C 1
ATOM 1477 O O . ILE A 1 186 ? 4.759 -1.922 8.191 1.00 86.00 186 ILE A O 1
ATOM 1481 N N . GLY A 1 187 ? 4.672 0.076 9.214 1.00 84.38 187 GLY A N 1
ATOM 1482 C CA . GLY A 1 187 ? 3.791 -0.332 10.315 1.00 84.38 187 GLY A CA 1
ATOM 1483 C C . GLY A 1 187 ? 2.540 -1.076 9.837 1.00 84.38 187 GLY A C 1
ATOM 1484 O O . GLY A 1 187 ? 2.386 -2.261 10.144 1.00 84.38 187 GLY A O 1
ATOM 1485 N N . PRO A 1 188 ? 1.680 -0.447 9.017 1.00 84.00 188 PRO A N 1
ATOM 1486 C CA . PRO A 1 188 ? 0.492 -1.095 8.477 1.00 84.00 188 PRO A CA 1
ATOM 1487 C C . PRO A 1 188 ? 0.804 -2.384 7.712 1.00 84.00 188 PRO A C 1
ATOM 1489 O O . PRO A 1 188 ? 0.119 -3.385 7.895 1.00 84.00 188 PRO A O 1
ATOM 1492 N N . VAL A 1 189 ? 1.875 -2.409 6.915 1.00 85.19 189 VAL A N 1
ATOM 1493 C CA . VAL A 1 189 ? 2.281 -3.599 6.144 1.00 85.19 189 VAL A CA 1
ATOM 1494 C C . VAL A 1 189 ? 2.694 -4.751 7.065 1.00 85.19 189 VAL A C 1
ATOM 1496 O O . VAL A 1 189 ? 2.325 -5.900 6.818 1.00 85.19 189 VAL A O 1
ATOM 1499 N N . ARG A 1 190 ? 3.404 -4.452 8.158 1.00 87.12 190 ARG A N 1
ATOM 1500 C CA . ARG A 1 190 ? 3.804 -5.427 9.181 1.00 87.12 190 ARG A CA 1
ATOM 1501 C C . ARG A 1 190 ? 2.612 -6.003 9.939 1.00 87.12 190 ARG A C 1
ATOM 1503 O O . ARG A 1 190 ? 2.607 -7.188 10.259 1.00 87.12 190 ARG A O 1
ATOM 1510 N N . HIS A 1 191 ? 1.600 -5.195 10.241 1.00 87.06 191 HIS A N 1
ATOM 1511 C CA . HIS A 1 191 ? 0.384 -5.734 10.847 1.00 87.06 191 HIS A CA 1
ATOM 1512 C C . HIS A 1 191 ? -0.360 -6.619 9.845 1.00 87.06 191 HIS A C 1
ATOM 1514 O O . HIS A 1 191 ? -0.677 -7.760 10.171 1.00 87.06 191 HIS A O 1
ATOM 1520 N N . LEU A 1 192 ? -0.545 -6.148 8.605 1.00 85.25 192 LEU A N 1
ATOM 1521 C CA . LEU A 1 192 ? -1.232 -6.888 7.540 1.00 85.25 192 LEU A CA 1
ATOM 1522 C C . LEU A 1 192 ? -0.609 -8.259 7.247 1.00 85.25 192 LEU A C 1
ATOM 1524 O O . LEU A 1 192 ? -1.350 -9.219 7.018 1.00 85.25 192 LEU A O 1
ATOM 1528 N N . SER A 1 193 ? 0.723 -8.379 7.278 1.00 83.31 193 SER A N 1
ATOM 1529 C CA . SER A 1 193 ? 1.409 -9.654 7.028 1.00 83.31 193 SER A CA 1
ATOM 1530 C C . SER A 1 193 ? 1.079 -10.733 8.063 1.00 83.31 193 SER A C 1
ATOM 1532 O O . SER A 1 193 ? 1.087 -11.914 7.724 1.00 83.31 193 SER A O 1
ATOM 1534 N N . ASN A 1 194 ? 0.696 -10.336 9.279 1.00 83.06 194 ASN A N 1
ATOM 1535 C CA . ASN A 1 194 ? 0.381 -11.242 10.385 1.00 83.06 194 ASN A CA 1
ATOM 1536 C C . ASN A 1 194 ? -1.127 -11.474 10.596 1.00 83.06 194 ASN A C 1
ATOM 1538 O O . ASN A 1 194 ? -1.507 -12.286 11.436 1.00 83.06 194 ASN A O 1
ATOM 1542 N N . LEU A 1 195 ? -1.997 -10.784 9.850 1.00 85.94 195 LEU A N 1
ATOM 1543 C CA . LEU A 1 195 ? -3.448 -10.948 9.975 1.00 85.94 195 LEU A CA 1
ATOM 1544 C C . LEU A 1 195 ? -3.963 -12.201 9.272 1.00 85.94 195 LEU A C 1
ATOM 1546 O O . LEU A 1 195 ? -3.498 -12.541 8.178 1.00 85.94 195 LEU A O 1
ATOM 1550 N N . THR A 1 196 ? -5.006 -12.810 9.840 1.00 87.44 196 THR A N 1
ATOM 1551 C CA . THR A 1 196 ? -5.752 -13.892 9.184 1.00 87.44 196 THR A CA 1
ATOM 1552 C C . THR A 1 196 ? -6.584 -13.360 8.004 1.00 87.44 196 THR A C 1
ATOM 1554 O O . THR A 1 196 ? -6.880 -12.162 7.941 1.00 87.44 196 THR A O 1
ATOM 1557 N N . PRO A 1 197 ? -7.000 -14.215 7.049 1.00 85.94 197 PRO A N 1
ATOM 1558 C CA . PRO A 1 197 ? -7.923 -13.810 5.986 1.00 85.94 197 PRO A CA 1
ATOM 1559 C C . PRO A 1 197 ? -9.232 -13.206 6.513 1.00 85.94 197 PRO A C 1
ATOM 1561 O O . PRO A 1 197 ? -9.707 -12.211 5.968 1.00 85.94 197 PRO A O 1
ATOM 1564 N N . ASP A 1 198 ? -9.774 -13.759 7.603 1.00 87.56 198 ASP A N 1
ATOM 1565 C CA . ASP A 1 198 ? -10.991 -13.235 8.226 1.00 87.56 198 ASP A CA 1
ATOM 1566 C C . ASP A 1 198 ? -10.770 -11.829 8.799 1.00 87.56 198 ASP A C 1
ATOM 1568 O O . ASP A 1 198 ? -11.535 -10.918 8.488 1.00 87.56 198 ASP A O 1
ATOM 1572 N N . ASP A 1 199 ? -9.671 -11.607 9.529 1.00 89.25 199 ASP A N 1
ATOM 1573 C CA . ASP A 1 199 ? -9.315 -10.275 10.036 1.00 89.25 199 ASP A CA 1
ATOM 1574 C C . ASP A 1 199 ? -9.193 -9.256 8.899 1.00 89.25 199 ASP A C 1
ATOM 1576 O O . ASP A 1 199 ? -9.729 -8.153 8.986 1.00 89.25 199 ASP A O 1
ATOM 1580 N N . ARG A 1 200 ? -8.520 -9.624 7.801 1.00 87.88 200 ARG A N 1
ATOM 1581 C CA . ARG A 1 200 ? -8.334 -8.745 6.632 1.00 87.88 200 ARG A CA 1
ATOM 1582 C C . ARG A 1 200 ? -9.671 -8.356 6.012 1.00 87.88 200 ARG A C 1
ATOM 1584 O O . ARG A 1 200 ? -9.866 -7.184 5.693 1.00 87.88 200 ARG A O 1
ATOM 1591 N N . ARG A 1 201 ? -10.594 -9.314 5.867 1.00 88.38 201 ARG A N 1
ATOM 1592 C CA . ARG A 1 201 ? -11.959 -9.062 5.387 1.00 88.38 201 ARG A CA 1
ATOM 1593 C C . ARG A 1 201 ? -12.697 -8.112 6.325 1.00 88.38 201 ARG A C 1
ATOM 1595 O O . ARG A 1 201 ? -13.184 -7.082 5.877 1.00 88.38 201 ARG A O 1
ATOM 1602 N N . ARG A 1 202 ? -12.721 -8.409 7.624 1.00 90.75 202 ARG A N 1
ATOM 1603 C CA . ARG A 1 202 ? -13.451 -7.606 8.616 1.00 90.75 202 ARG A CA 1
ATOM 1604 C C . ARG A 1 202 ? -12.905 -6.182 8.731 1.00 90.75 202 ARG A C 1
ATOM 1606 O O . ARG A 1 202 ? -13.681 -5.234 8.801 1.00 90.75 202 ARG A O 1
ATOM 1613 N N . ILE A 1 203 ? -11.582 -6.013 8.692 1.00 91.19 203 ILE A N 1
ATOM 1614 C CA . ILE A 1 203 ? -10.931 -4.696 8.666 1.00 91.19 203 ILE A CA 1
ATOM 1615 C C . ILE A 1 203 ? -11.259 -3.960 7.370 1.00 91.19 203 ILE A C 1
ATOM 1617 O O . ILE A 1 203 ? -11.610 -2.784 7.419 1.00 91.19 203 ILE A O 1
ATOM 1621 N N . ARG A 1 204 ? -11.184 -4.627 6.212 1.00 89.00 204 ARG A N 1
ATOM 1622 C CA . ARG A 1 204 ? -11.583 -4.035 4.928 1.00 89.00 204 ARG A CA 1
ATOM 1623 C C . ARG A 1 204 ? -13.022 -3.531 4.992 1.00 89.00 204 ARG A C 1
ATOM 1625 O O . ARG A 1 204 ? -13.265 -2.389 4.619 1.00 89.00 204 ARG A O 1
ATOM 1632 N N . ASP A 1 205 ? -13.948 -4.343 5.483 1.00 89.25 205 ASP A N 1
ATOM 1633 C CA . ASP A 1 205 ? -15.367 -3.990 5.552 1.00 89.25 205 ASP A CA 1
ATOM 1634 C C . ASP A 1 205 ? -15.598 -2.813 6.516 1.00 89.25 205 ASP A C 1
ATOM 1636 O O . ASP A 1 205 ? -16.312 -1.866 6.179 1.00 89.25 205 ASP A O 1
ATOM 1640 N N . LEU A 1 206 ? -14.913 -2.805 7.666 1.00 91.81 206 LEU A N 1
ATOM 1641 C CA . LEU A 1 206 ? -14.942 -1.698 8.625 1.00 91.81 206 LEU A CA 1
ATOM 1642 C C . LEU A 1 206 ? -14.409 -0.393 8.018 1.00 91.81 206 LEU A C 1
ATOM 1644 O O . LEU A 1 206 ? -15.059 0.648 8.109 1.00 91.81 206 LEU A O 1
ATOM 1648 N N . LEU A 1 207 ? -13.241 -0.431 7.374 1.00 89.06 207 LEU A N 1
ATOM 1649 C CA . LEU A 1 207 ? -12.674 0.742 6.707 1.00 89.06 207 LEU A CA 1
ATOM 1650 C C . LEU A 1 207 ? -13.592 1.214 5.573 1.00 89.06 207 LEU A C 1
ATOM 1652 O O . LEU A 1 207 ? -13.842 2.410 5.462 1.00 89.06 207 LEU A O 1
ATOM 1656 N N . GLY A 1 208 ? -14.153 0.294 4.782 1.00 86.75 208 GLY A N 1
ATOM 1657 C CA . GLY A 1 208 ? -15.123 0.603 3.728 1.00 86.75 208 GLY A CA 1
ATOM 1658 C C . GLY A 1 208 ? -16.354 1.338 4.259 1.00 86.75 208 GLY A C 1
ATOM 1659 O O . GLY A 1 208 ? -16.804 2.313 3.657 1.00 86.75 208 GLY A O 1
ATOM 1660 N N . LEU A 1 209 ? -16.840 0.941 5.433 1.00 88.19 209 LEU A N 1
ATOM 1661 C CA . LEU A 1 209 ? -17.940 1.610 6.114 1.00 88.19 209 LEU A CA 1
ATOM 1662 C C . LEU A 1 209 ? -17.573 3.043 6.541 1.00 88.19 209 LEU A C 1
ATOM 1664 O O . LEU A 1 209 ? -18.338 3.967 6.279 1.00 88.19 209 LEU A O 1
ATOM 1668 N N . TYR A 1 210 ? -16.387 3.262 7.119 1.00 85.75 210 TYR A N 1
ATOM 1669 C CA . TYR A 1 210 ? -15.896 4.610 7.455 1.00 85.75 210 TYR A CA 1
ATOM 1670 C C . TYR A 1 210 ? -15.603 5.480 6.223 1.00 85.75 210 TYR A C 1
ATOM 1672 O O . TYR A 1 210 ? -15.641 6.710 6.311 1.00 85.75 210 TYR A O 1
ATOM 1680 N N . LEU A 1 211 ? -15.308 4.873 5.071 1.00 81.56 211 LEU A N 1
ATOM 1681 C CA . LEU A 1 211 ? -15.206 5.586 3.796 1.00 81.56 211 LEU A CA 1
ATOM 1682 C C . LEU A 1 211 ? -16.576 6.037 3.288 1.00 81.56 211 LEU A C 1
ATOM 1684 O O . LEU A 1 211 ? -16.697 7.151 2.782 1.00 81.56 211 LEU A O 1
ATOM 1688 N N . GLN A 1 212 ? -17.596 5.193 3.436 1.00 82.38 212 GLN A N 1
ATOM 1689 C CA . GLN A 1 212 ? -18.966 5.512 3.044 1.00 82.38 212 GLN A CA 1
ATOM 1690 C C . GLN A 1 212 ? -19.617 6.532 3.989 1.00 82.38 212 GLN A C 1
ATOM 1692 O O . GLN A 1 212 ? -20.346 7.411 3.532 1.00 82.38 212 GLN A O 1
ATOM 1697 N N . TYR A 1 213 ? -19.316 6.445 5.286 1.00 82.00 213 TYR A N 1
ATOM 1698 C CA . TYR A 1 213 ? -19.867 7.300 6.335 1.00 82.00 213 TYR A CA 1
ATOM 1699 C C . TYR A 1 213 ? -18.734 7.938 7.165 1.00 82.00 213 TYR A C 1
ATOM 1701 O O . TYR A 1 213 ? -18.401 7.452 8.245 1.00 82.00 213 TYR A O 1
ATOM 1709 N N . PRO A 1 214 ? -18.115 9.038 6.690 1.00 79.69 214 PRO A N 1
ATOM 1710 C CA . PRO A 1 214 ? -16.944 9.633 7.344 1.00 79.69 214 PRO A CA 1
ATOM 1711 C C . PRO A 1 214 ? -17.179 10.153 8.765 1.00 79.69 214 PRO A C 1
ATOM 1713 O O . PRO A 1 214 ? -16.257 10.121 9.572 1.00 79.69 214 PRO A O 1
ATOM 1716 N N . GLN A 1 215 ? -18.398 10.609 9.058 1.00 82.62 215 GLN A N 1
ATOM 1717 C CA . GLN A 1 215 ? -18.802 11.129 10.372 1.00 82.62 215 GLN A CA 1
ATOM 1718 C C . GLN A 1 215 ? -19.389 10.043 11.283 1.00 82.62 215 GLN A C 1
ATOM 1720 O O . GLN A 1 215 ? -20.014 10.343 12.292 1.00 82.62 215 GLN A O 1
ATOM 1725 N N . MET A 1 216 ? -19.264 8.774 10.891 1.00 86.81 216 MET A N 1
ATOM 1726 C CA . MET A 1 216 ? -19.777 7.666 11.679 1.00 86.81 216 MET A CA 1
ATOM 1727 C C . MET A 1 216 ? -18.978 7.505 12.969 1.00 86.81 216 MET A C 1
ATOM 1729 O O . MET A 1 216 ? -17.745 7.540 12.970 1.00 86.81 216 MET A O 1
ATOM 1733 N N . GLU A 1 217 ? -19.706 7.221 14.039 1.00 91.88 217 GLU A N 1
ATOM 1734 C CA . GLU A 1 217 ? -19.167 6.842 15.333 1.00 91.88 217 GLU A CA 1
ATOM 1735 C C . GLU A 1 217 ? -19.725 5.465 15.684 1.00 91.88 217 GLU A C 1
ATOM 1737 O O . GLU A 1 217 ? -20.924 5.216 15.552 1.00 91.88 217 GLU A O 1
ATOM 1742 N N . LEU A 1 218 ? -18.843 4.541 16.062 1.00 92.19 218 LEU A N 1
ATOM 1743 C CA . LEU A 1 218 ? -19.226 3.192 16.468 1.00 92.19 218 LEU A CA 1
ATOM 1744 C C . LEU A 1 218 ? -19.015 3.047 17.965 1.00 92.19 218 LEU A C 1
ATOM 1746 O O . LEU A 1 218 ? -17.901 3.256 18.440 1.00 92.19 218 LEU A O 1
ATOM 1750 N N . ASP A 1 219 ? -20.056 2.666 18.701 1.00 91.62 219 ASP A N 1
ATOM 1751 C CA . ASP A 1 219 ? -19.912 2.293 20.109 1.00 91.62 219 ASP A CA 1
ATOM 1752 C C . ASP A 1 219 ? -18.887 1.157 20.239 1.00 91.62 219 ASP A C 1
ATOM 1754 O O . ASP A 1 219 ? -18.828 0.265 19.393 1.00 91.62 219 ASP A O 1
ATOM 1758 N N . LEU A 1 220 ? -18.076 1.166 21.296 1.00 89.25 220 LEU A N 1
ATOM 1759 C CA . LEU A 1 220 ? -17.097 0.112 21.560 1.00 89.25 220 LEU A CA 1
ATOM 1760 C C . LEU A 1 220 ? -17.726 -1.297 21.649 1.00 89.25 220 LEU A C 1
ATOM 1762 O O . LEU A 1 220 ? -17.036 -2.284 21.397 1.00 89.25 220 LEU A O 1
ATOM 1766 N N . ALA A 1 221 ? -19.010 -1.395 22.002 1.00 88.00 221 ALA A N 1
ATOM 1767 C CA . ALA A 1 221 ? -19.785 -2.634 22.040 1.00 88.00 221 ALA A CA 1
ATOM 1768 C C . ALA A 1 221 ? -20.329 -3.080 20.666 1.00 88.00 221 ALA A C 1
ATOM 1770 O O . ALA A 1 221 ? -20.947 -4.142 20.577 1.00 88.00 221 ALA A O 1
ATOM 1771 N N . ASP A 1 222 ? -20.119 -2.306 19.596 1.00 91.75 222 ASP A N 1
ATOM 1772 C CA . ASP A 1 222 ? -20.575 -2.658 18.251 1.00 91.75 222 ASP A CA 1
ATOM 1773 C C . ASP A 1 222 ? -19.937 -3.975 17.774 1.00 91.75 222 ASP A C 1
ATOM 1775 O O . ASP A 1 222 ? -18.714 -4.149 17.788 1.00 91.75 222 ASP A O 1
ATOM 1779 N N . GLY A 1 223 ? -20.766 -4.913 17.305 1.00 87.69 223 GLY A N 1
ATOM 1780 C CA . GLY A 1 223 ? -20.317 -6.238 16.864 1.00 87.69 223 GLY A CA 1
ATOM 1781 C C . GLY A 1 223 ? -19.281 -6.198 15.732 1.00 87.69 223 GLY A C 1
ATOM 1782 O O . GLY A 1 223 ? -18.452 -7.103 15.614 1.00 87.69 223 GLY A O 1
ATOM 1783 N N . ARG A 1 224 ? -19.247 -5.124 14.932 1.00 89.50 224 ARG A N 1
ATOM 1784 C CA . ARG A 1 224 ? -18.236 -4.931 13.878 1.00 89.50 224 ARG A CA 1
ATOM 1785 C C . ARG A 1 224 ? -16.836 -4.711 14.453 1.00 89.50 224 ARG A C 1
ATOM 1787 O O . ARG A 1 224 ? -15.861 -5.079 13.803 1.00 89.50 224 ARG A O 1
ATOM 1794 N N . LEU A 1 225 ? -16.726 -4.177 15.672 1.00 90.19 225 LEU A N 1
ATOM 1795 C CA . LEU A 1 225 ? -15.460 -3.963 16.382 1.00 90.19 225 LEU A CA 1
ATOM 1796 C C . LEU A 1 225 ? -15.008 -5.186 17.194 1.00 90.19 225 LEU A C 1
ATOM 1798 O O . LEU A 1 225 ? -13.845 -5.261 17.600 1.00 90.19 225 LEU A O 1
ATOM 1802 N N . GLN A 1 226 ? -15.892 -6.160 17.430 1.00 88.50 226 GLN A N 1
ATOM 1803 C CA . GLN A 1 226 ? -15.618 -7.307 18.295 1.00 88.50 226 GLN A CA 1
ATOM 1804 C C . GLN A 1 226 ? -14.408 -8.122 17.809 1.00 88.50 226 GLN A C 1
ATOM 1806 O O . GLN A 1 226 ? -14.439 -8.742 16.754 1.00 88.50 226 GLN A O 1
ATOM 1811 N N . GLY A 1 227 ? -13.319 -8.159 18.574 1.00 84.69 227 GLY A N 1
ATOM 1812 C CA . GLY A 1 227 ? -12.087 -8.858 18.175 1.00 84.69 227 GLY A CA 1
ATOM 1813 C C . GLY A 1 227 ? -11.177 -8.076 17.216 1.00 84.69 227 GLY A C 1
ATOM 1814 O O . GLY A 1 227 ? -10.036 -8.479 17.034 1.00 84.69 227 GLY A O 1
ATOM 1815 N N . LEU A 1 228 ? -11.623 -6.933 16.677 1.00 89.88 228 LEU A N 1
ATOM 1816 C CA . LEU A 1 228 ? -10.758 -5.971 15.979 1.00 89.88 228 LEU A CA 1
ATOM 1817 C C . LEU A 1 228 ? -10.253 -4.865 16.913 1.00 89.88 228 LEU A C 1
ATOM 1819 O O . LEU A 1 228 ? -9.145 -4.370 16.742 1.00 89.88 228 LEU A O 1
ATOM 1823 N N . TRP A 1 229 ? -11.063 -4.485 17.906 1.00 90.44 229 TRP A N 1
ATOM 1824 C CA . TRP A 1 229 ? -10.771 -3.402 18.847 1.00 90.44 229 TRP A CA 1
ATOM 1825 C C . TRP A 1 229 ? -10.522 -3.908 20.275 1.00 90.44 229 TRP A C 1
ATOM 1827 O O . TRP A 1 229 ? -11.044 -3.384 21.261 1.00 90.44 229 TRP A O 1
ATOM 1837 N N . GLY A 1 230 ? -9.730 -4.977 20.395 1.00 83.75 230 GLY A N 1
ATOM 1838 C CA . GLY A 1 230 ? -9.354 -5.569 21.680 1.00 83.75 230 GLY A CA 1
ATOM 1839 C C . GLY A 1 230 ? -8.200 -4.833 22.370 1.00 83.75 230 GLY A C 1
ATOM 1840 O O . GLY A 1 230 ? -7.457 -4.065 21.753 1.00 83.75 230 GLY A O 1
ATOM 1841 N N . LYS A 1 231 ? -8.018 -5.090 23.671 1.00 76.38 231 LYS A N 1
ATOM 1842 C CA . LYS A 1 231 ? -6.875 -4.572 24.439 1.00 76.38 231 LYS A CA 1
ATOM 1843 C C . LYS A 1 231 ? -5.584 -5.214 23.900 1.00 76.38 231 LYS A C 1
ATOM 1845 O O . LYS A 1 231 ? -5.464 -6.431 23.964 1.00 76.38 231 LYS A O 1
ATOM 1850 N N . TYR A 1 232 ? -4.654 -4.403 23.386 1.00 73.88 232 TYR A N 1
ATOM 1851 C CA . TYR A 1 232 ? -3.361 -4.845 22.827 1.00 73.88 232 TYR A CA 1
ATOM 1852 C C . TYR A 1 232 ? -3.483 -5.854 21.673 1.00 73.88 232 TYR A C 1
ATOM 1854 O O . TYR A 1 232 ? -2.833 -6.896 21.668 1.00 73.88 232 TYR A O 1
ATOM 1862 N N . THR A 1 233 ? -4.355 -5.563 20.706 1.00 83.56 233 THR A N 1
ATOM 1863 C CA . THR A 1 233 ? -4.498 -6.392 19.500 1.00 83.56 233 THR A CA 1
ATOM 1864 C C . THR A 1 233 ? -3.753 -5.758 18.320 1.00 83.56 233 THR A C 1
ATOM 1866 O O . THR A 1 233 ? -3.882 -4.548 18.120 1.00 83.56 233 THR A O 1
ATOM 1869 N N . PRO A 1 234 ? -3.023 -6.535 17.495 1.00 85.31 234 PRO A N 1
ATOM 1870 C CA . PRO A 1 234 ? -2.396 -6.022 16.272 1.00 85.31 234 PRO A CA 1
ATOM 1871 C C . PRO A 1 234 ? -3.397 -5.373 15.303 1.00 85.31 234 PRO A C 1
ATOM 1873 O O . PRO A 1 234 ? -3.052 -4.450 14.570 1.00 85.31 234 PRO A O 1
ATOM 1876 N N . GLN A 1 235 ? -4.650 -5.841 15.311 1.00 90.94 235 GLN A N 1
ATOM 1877 C CA . GLN A 1 235 ? -5.764 -5.276 14.550 1.00 90.94 235 GLN A CA 1
ATOM 1878 C C . GLN A 1 235 ? -6.054 -3.838 14.988 1.00 90.94 235 GLN A C 1
ATOM 1880 O O . GLN A 1 235 ? -6.188 -2.957 14.141 1.00 90.94 235 GLN A O 1
ATOM 1885 N N . ARG A 1 236 ? -6.104 -3.584 16.301 1.00 90.62 236 ARG A N 1
ATOM 1886 C CA . ARG A 1 236 ? -6.299 -2.240 16.848 1.00 90.62 236 ARG A CA 1
ATOM 1887 C C . ARG A 1 236 ? -5.145 -1.320 16.471 1.00 90.62 236 ARG A C 1
ATOM 1889 O O . ARG A 1 236 ? -5.407 -0.218 16.015 1.00 90.62 236 ARG A O 1
ATOM 1896 N N . GLU A 1 237 ? -3.902 -1.770 16.622 1.00 87.62 237 GLU A N 1
ATOM 1897 C CA . GLU A 1 237 ? -2.717 -0.970 16.272 1.00 87.62 237 GLU A CA 1
ATOM 1898 C C . GLU A 1 237 ? -2.712 -0.590 14.788 1.00 87.62 237 GLU A C 1
ATOM 1900 O O . GLU A 1 237 ? -2.480 0.569 14.443 1.00 87.62 237 GLU A O 1
ATOM 1905 N N . LEU A 1 238 ? -3.067 -1.535 13.908 1.00 88.88 238 LEU A N 1
ATOM 1906 C CA . LEU A 1 238 ? -3.277 -1.253 12.491 1.00 88.88 238 LEU A CA 1
ATOM 1907 C C . LEU A 1 238 ? -4.360 -0.191 12.297 1.00 88.88 238 LEU A C 1
ATOM 1909 O O . LEU A 1 238 ? -4.124 0.800 11.616 1.00 88.88 238 LEU A O 1
ATOM 1913 N N . LEU A 1 239 ? -5.545 -0.379 12.875 1.00 90.44 239 LEU A N 1
ATOM 1914 C CA . LEU A 1 239 ? -6.665 0.542 12.690 1.00 90.44 239 LEU A CA 1
ATOM 1915 C C . LEU A 1 239 ? -6.380 1.945 13.259 1.00 90.44 239 LEU A C 1
ATOM 1917 O O . LEU A 1 239 ? -6.756 2.942 12.641 1.00 90.44 239 LEU A O 1
ATOM 1921 N N . GLU A 1 240 ? -5.683 2.033 14.393 1.00 87.75 240 GLU A N 1
ATOM 1922 C CA . GLU A 1 240 ? -5.208 3.289 14.981 1.00 87.75 240 GLU A CA 1
ATOM 1923 C C . GLU A 1 240 ? -4.159 3.967 14.087 1.00 87.75 240 GLU A C 1
ATOM 1925 O O . GLU A 1 240 ? -4.245 5.174 13.839 1.00 87.75 240 GLU A O 1
ATOM 1930 N N . GLY A 1 241 ? -3.219 3.194 13.529 1.00 82.00 241 GLY A N 1
ATOM 1931 C CA . GLY A 1 241 ? -2.238 3.665 12.545 1.00 82.00 241 GLY A CA 1
ATOM 1932 C C . GLY A 1 241 ? -2.874 4.123 11.230 1.00 82.00 241 GLY A C 1
ATOM 1933 O O . GLY A 1 241 ? -2.418 5.082 10.610 1.00 82.00 241 GLY A O 1
ATOM 1934 N N . LEU A 1 242 ? -3.988 3.504 10.836 1.00 85.06 242 LEU A N 1
ATOM 1935 C CA . LEU A 1 242 ? -4.797 3.934 9.698 1.00 85.06 242 LEU A CA 1
ATOM 1936 C C . LEU A 1 242 ? -5.691 5.137 10.025 1.00 85.06 242 LEU A C 1
ATOM 1938 O O . LEU A 1 242 ? -6.348 5.649 9.127 1.00 85.06 242 LEU A O 1
ATOM 1942 N N . GLY A 1 243 ? -5.688 5.647 11.258 1.00 84.19 243 GLY A N 1
ATOM 1943 C CA . GLY A 1 243 ? -6.368 6.891 11.615 1.00 84.19 243 GLY A CA 1
ATOM 1944 C C . GLY A 1 243 ? -7.772 6.716 12.187 1.00 84.19 243 GLY A C 1
ATOM 1945 O O . GLY A 1 243 ? -8.553 7.666 12.145 1.00 84.19 243 GLY A O 1
ATOM 1946 N N . LEU A 1 244 ? -8.113 5.546 12.729 1.00 88.81 244 LEU A N 1
ATOM 1947 C CA . LEU A 1 244 ? -9.213 5.433 13.688 1.00 88.81 244 LEU A CA 1
ATOM 1948 C C . LEU A 1 244 ? -8.726 5.803 15.091 1.00 88.81 244 LEU A C 1
ATOM 1950 O O . LEU A 1 244 ? -7.556 5.646 15.430 1.00 88.81 244 LEU A O 1
ATOM 1954 N N . GLN A 1 245 ? -9.619 6.326 15.919 1.00 90.00 245 GLN A N 1
ATOM 1955 C CA . GLN A 1 245 ? -9.303 6.663 17.300 1.00 90.00 245 GLN A CA 1
ATOM 1956 C C . GLN A 1 245 ? -10.467 6.336 18.219 1.00 90.00 245 GLN A C 1
ATOM 1958 O O . GLN A 1 245 ? -11.632 6.499 17.855 1.00 90.00 245 GLN A O 1
ATOM 1963 N N . GLN A 1 246 ? -10.129 5.899 19.428 1.00 90.88 246 GLN A N 1
ATOM 1964 C CA . GLN A 1 246 ? -11.093 5.750 20.501 1.00 90.88 246 GLN A CA 1
ATOM 1965 C C . GLN A 1 246 ? -11.263 7.090 21.212 1.00 90.88 246 GLN A C 1
ATOM 1967 O O . GLN A 1 246 ? -10.312 7.621 21.784 1.00 90.88 246 GLN A O 1
ATOM 1972 N N . CYS A 1 247 ? -12.486 7.599 21.220 1.00 88.94 247 CYS A N 1
ATOM 1973 C CA . CYS A 1 247 ? -12.878 8.770 21.982 1.00 88.94 247 CYS A CA 1
ATOM 1974 C C . CYS A 1 247 ? -13.677 8.348 23.215 1.00 88.94 247 CYS A C 1
ATOM 1976 O O . CYS A 1 247 ? -14.282 7.271 23.265 1.00 88.94 247 CYS A O 1
ATOM 1978 N N . LYS A 1 248 ? -13.613 9.187 24.247 1.00 90.19 248 LYS A N 1
ATOM 1979 C CA . LYS A 1 248 ? -14.405 9.038 25.460 1.00 90.19 248 LYS A CA 1
ATOM 1980 C C . LYS A 1 248 ? -15.062 10.378 25.742 1.00 90.19 248 LYS A C 1
ATOM 1982 O O . LYS A 1 248 ? -14.353 11.347 25.996 1.00 90.19 248 LYS A O 1
ATOM 1987 N N . GLU A 1 249 ? -16.383 10.391 25.720 1.00 86.56 249 GLU A N 1
ATOM 1988 C CA . GLU A 1 249 ? -17.192 11.555 26.063 1.00 86.56 249 GLU A CA 1
ATOM 1989 C C . GLU A 1 249 ? -18.222 11.112 27.098 1.00 86.56 249 GLU A C 1
ATOM 1991 O O . GLU A 1 249 ? -18.834 10.049 26.967 1.00 86.56 249 GLU A O 1
ATOM 1996 N N . ASP A 1 250 ? -18.304 11.859 28.197 1.00 84.62 250 ASP A N 1
ATOM 1997 C CA . ASP A 1 250 ? -19.024 11.473 29.410 1.00 84.62 250 ASP A CA 1
ATOM 1998 C C . ASP A 1 250 ? -18.663 10.046 29.887 1.00 84.62 250 ASP A C 1
ATOM 2000 O O . ASP A 1 250 ? -17.560 9.785 30.389 1.00 84.62 250 ASP A O 1
ATOM 2004 N N . ASN A 1 251 ? -19.589 9.102 29.691 1.00 81.00 251 ASN A N 1
ATOM 2005 C CA . ASN A 1 251 ? -19.469 7.681 30.024 1.00 81.00 251 ASN A CA 1
ATOM 2006 C C . ASN A 1 251 ? -19.497 6.758 28.796 1.00 81.00 251 ASN A C 1
ATOM 2008 O O . ASN A 1 251 ? -19.431 5.538 28.955 1.00 81.00 251 ASN A O 1
ATOM 2012 N N . LEU A 1 252 ? -19.562 7.316 27.587 1.00 84.81 252 LEU A N 1
ATOM 2013 C CA . LEU A 1 252 ? -19.582 6.559 26.342 1.00 84.81 252 LEU A CA 1
ATOM 2014 C C . LEU A 1 252 ? -18.171 6.460 25.760 1.00 84.81 252 LEU A C 1
ATOM 2016 O O . LEU A 1 252 ? -17.360 7.387 25.837 1.00 84.81 252 LEU A O 1
ATOM 2020 N N . LYS A 1 253 ? -17.858 5.292 25.199 1.00 91.12 253 LYS A N 1
ATOM 2021 C CA . LYS A 1 253 ? -16.624 5.049 24.447 1.00 91.12 253 LYS A CA 1
ATOM 2022 C C . LYS A 1 253 ? -17.015 4.690 23.030 1.00 91.12 253 LYS A C 1
ATOM 2024 O O . LYS A 1 253 ? -17.723 3.708 22.827 1.00 91.12 253 LYS A O 1
ATOM 2029 N N . PHE A 1 254 ? -16.508 5.444 22.072 1.00 92.00 254 PHE A N 1
ATOM 2030 C CA . PHE A 1 254 ? -16.805 5.236 20.665 1.00 92.00 254 PHE A CA 1
ATOM 2031 C C . PHE A 1 254 ? -15.541 5.346 19.825 1.00 92.00 254 PHE A C 1
ATOM 2033 O O . PHE A 1 254 ? -14.551 5.964 20.224 1.00 92.00 254 PHE A O 1
ATOM 2040 N N . ILE A 1 255 ? -15.566 4.703 18.666 1.00 91.81 255 ILE A N 1
ATOM 2041 C CA . ILE A 1 255 ? -14.511 4.737 17.667 1.00 91.81 255 ILE A CA 1
ATOM 2042 C C . ILE A 1 255 ? -14.967 5.628 16.525 1.00 91.81 255 ILE A C 1
ATOM 2044 O O . ILE A 1 255 ? -16.027 5.410 15.931 1.00 91.81 255 ILE A O 1
ATOM 2048 N N . ARG A 1 256 ? -14.137 6.607 16.183 1.00 89.44 256 ARG A N 1
ATOM 2049 C CA . ARG A 1 256 ? -14.360 7.505 15.048 1.00 89.44 256 ARG A CA 1
ATOM 2050 C C . ARG A 1 256 ? -13.091 7.684 14.231 1.00 89.44 256 ARG A C 1
ATOM 2052 O O . ARG A 1 256 ? -11.998 7.308 14.660 1.00 89.44 256 ARG A O 1
ATOM 2059 N N . ARG A 1 257 ? -13.227 8.276 13.046 1.00 87.12 257 ARG A N 1
ATOM 2060 C CA . ARG A 1 257 ? -12.069 8.725 12.262 1.00 87.12 257 ARG A CA 1
ATOM 2061 C C . ARG A 1 257 ? -11.368 9.849 13.027 1.00 87.12 257 ARG A C 1
ATOM 2063 O O . ARG A 1 257 ? -12.026 10.691 13.634 1.00 87.12 257 ARG A O 1
ATOM 2070 N N . ARG A 1 258 ? -10.035 9.864 13.011 1.00 83.19 258 ARG A N 1
ATOM 2071 C CA . ARG A 1 258 ? -9.252 10.983 13.538 1.00 83.19 258 ARG A CA 1
ATOM 2072 C C . ARG A 1 258 ? -9.573 12.222 12.705 1.00 83.19 258 ARG A C 1
ATOM 2074 O O . ARG A 1 258 ? -9.438 12.196 11.480 1.00 83.19 258 ARG A O 1
ATOM 2081 N N . GLU A 1 259 ? -10.020 13.282 13.369 1.00 69.19 259 GLU A N 1
ATOM 2082 C CA . GLU A 1 259 ? -10.159 14.593 12.740 1.00 69.19 259 GLU A CA 1
ATOM 2083 C C . GLU A 1 259 ? -8.781 15.022 12.228 1.00 69.19 259 GLU A C 1
ATOM 2085 O O . GLU A 1 259 ? -7.768 14.807 12.897 1.00 69.19 259 GLU A O 1
ATOM 2090 N N . ARG A 1 260 ? -8.707 15.584 11.017 1.00 62.34 260 ARG A N 1
ATOM 2091 C CA . ARG A 1 260 ? -7.460 16.228 10.599 1.00 62.34 260 ARG A CA 1
ATOM 2092 C C . ARG A 1 260 ? -7.234 17.377 11.563 1.00 62.34 260 ARG A C 1
ATOM 2094 O O . ARG A 1 260 ? -8.076 18.269 11.609 1.00 62.34 260 ARG A O 1
ATOM 2101 N N . ASP A 1 261 ? -6.133 17.338 12.311 1.00 45.00 261 ASP A N 1
ATOM 2102 C CA . ASP A 1 261 ? -5.727 18.452 13.163 1.00 45.00 261 ASP A CA 1
ATOM 2103 C C . ASP A 1 261 ? -5.882 19.745 12.360 1.00 45.00 261 ASP A C 1
ATOM 2105 O O . ASP A 1 261 ? -5.313 19.857 11.270 1.00 45.00 261 ASP A O 1
ATOM 2109 N N . GLY A 1 262 ? -6.708 20.667 12.864 1.00 41.50 262 GLY A N 1
ATOM 2110 C CA . GLY A 1 262 ? -7.167 21.893 12.203 1.00 41.50 262 GLY A CA 1
ATOM 2111 C C . GLY A 1 262 ? -6.065 22.914 11.913 1.00 41.50 262 GLY A C 1
ATOM 2112 O O . GLY A 1 262 ? -6.164 24.078 12.289 1.00 41.50 262 GLY A O 1
ATOM 2113 N N . LYS A 1 263 ? -4.993 22.507 11.234 1.00 39.97 263 LYS A N 1
ATOM 2114 C CA . LYS A 1 263 ? -4.015 23.394 10.616 1.00 39.97 263 LYS A CA 1
ATOM 2115 C C . LYS A 1 263 ? -4.500 23.723 9.212 1.00 39.97 263 LYS A C 1
ATOM 2117 O O . LYS A 1 263 ? -3.966 23.227 8.227 1.00 39.97 263 LYS A O 1
ATOM 2122 N N . GLU A 1 264 ? -5.460 24.638 9.137 1.00 37.34 264 GLU A N 1
ATOM 2123 C CA . GLU A 1 264 ? -5.852 25.317 7.891 1.00 37.34 264 GLU A CA 1
ATOM 2124 C C . GLU A 1 264 ? -4.683 26.099 7.243 1.00 37.34 264 GLU A C 1
ATOM 2126 O O . GLU A 1 264 ? -4.796 26.544 6.108 1.00 37.34 264 GLU A O 1
ATOM 2131 N N . ASN A 1 265 ? -3.533 26.202 7.927 1.00 33.47 265 ASN A N 1
ATOM 2132 C CA . ASN A 1 265 ? -2.301 26.835 7.443 1.00 33.47 265 ASN A CA 1
ATOM 2133 C C . ASN A 1 265 ? -1.122 25.867 7.218 1.00 33.47 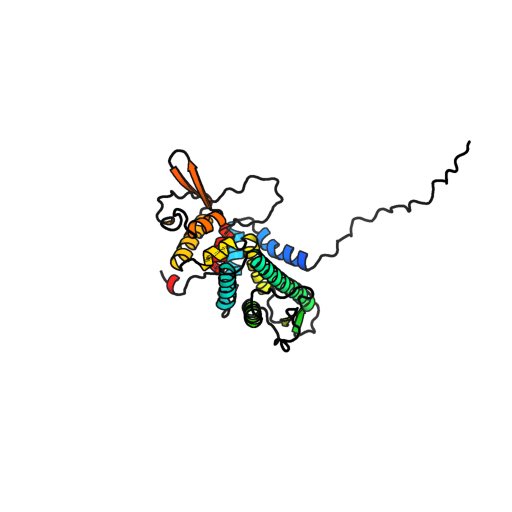265 ASN A C 1
ATOM 2135 O O . ASN A 1 265 ? -0.003 26.319 6.973 1.00 33.47 265 ASN A O 1
ATOM 2139 N N . ALA A 1 266 ? -1.323 24.547 7.299 1.00 33.81 266 ALA A N 1
ATOM 2140 C CA . ALA A 1 266 ? -0.388 23.648 6.628 1.00 33.81 266 ALA A CA 1
ATOM 2141 C C . ALA A 1 266 ? -0.631 23.794 5.116 1.00 33.81 266 ALA A C 1
ATOM 2143 O O . ALA A 1 266 ? -1.774 23.959 4.696 1.00 33.81 266 ALA A O 1
ATOM 2144 N N . SER A 1 267 ? 0.437 23.784 4.314 1.00 30.97 267 SER A N 1
ATOM 2145 C CA . SER A 1 267 ? 0.400 23.667 2.844 1.00 30.97 267 SER A CA 1
ATOM 2146 C C . SER A 1 267 ? -0.767 22.771 2.384 1.00 30.97 267 SER A C 1
ATOM 2148 O O . SER A 1 267 ? -1.104 21.855 3.134 1.00 30.97 267 SER A O 1
ATOM 2150 N N . PRO A 1 268 ? -1.408 22.997 1.214 1.00 32.38 268 PRO A N 1
ATOM 2151 C CA . PRO A 1 268 ? -2.524 22.181 0.725 1.00 32.38 268 PRO A CA 1
ATOM 2152 C C . PRO A 1 268 ? -2.050 20.749 0.429 1.00 32.38 268 PRO A C 1
ATOM 2154 O O . PRO A 1 268 ? -1.922 20.333 -0.720 1.00 32.38 268 PRO A O 1
ATOM 2157 N N . ASP A 1 269 ? -1.763 19.990 1.477 1.00 37.72 269 ASP A N 1
ATOM 2158 C CA . ASP A 1 269 ? -1.022 18.749 1.440 1.00 37.72 269 ASP A CA 1
ATOM 2159 C C . ASP A 1 269 ? -2.016 17.602 1.473 1.00 37.72 269 ASP A C 1
ATOM 2161 O O . ASP A 1 269 ? -2.403 17.077 2.511 1.00 37.72 269 ASP A O 1
ATOM 2165 N N . PHE A 1 270 ? -2.496 17.297 0.269 1.00 42.75 270 PHE A N 1
ATOM 2166 C CA . PHE A 1 270 ? -2.260 16.035 -0.442 1.00 42.75 270 PHE A CA 1
ATOM 2167 C C . PHE A 1 270 ? -2.462 14.674 0.229 1.00 42.75 270 PHE A C 1
ATOM 2169 O O . PHE A 1 270 ? -2.531 13.695 -0.514 1.00 42.75 270 PHE A O 1
ATOM 2176 N N . SER A 1 271 ? -2.570 14.528 1.546 1.00 49.88 271 SER A N 1
ATOM 2177 C CA . SER A 1 271 ? -2.768 13.197 2.106 1.00 49.88 271 SER A CA 1
ATOM 2178 C C . SER A 1 271 ? -4.204 12.776 1.825 1.00 49.88 271 SER A C 1
ATOM 2180 O O . SER A 1 271 ? -5.158 13.472 2.165 1.00 49.88 271 SER A O 1
ATOM 2182 N N . LEU A 1 272 ? -4.400 11.645 1.159 1.00 56.19 272 LEU A N 1
ATOM 2183 C CA . LEU A 1 272 ? -5.617 10.885 1.412 1.00 56.19 272 LEU A CA 1
ATOM 2184 C C . LEU A 1 272 ? -5.617 10.541 2.897 1.00 56.19 272 LEU A C 1
ATOM 2186 O O . LEU A 1 272 ? -4.553 10.409 3.506 1.00 56.19 272 LEU A O 1
ATOM 2190 N N . SER A 1 273 ? -6.795 10.417 3.495 1.00 69.50 273 SER A N 1
ATOM 2191 C CA . SER A 1 273 ? -6.844 9.919 4.867 1.00 69.50 273 SER A CA 1
ATOM 2192 C C . SER A 1 273 ? -6.124 8.567 4.934 1.00 69.50 273 SER A C 1
ATOM 2194 O O . SER A 1 273 ? -6.244 7.750 4.017 1.00 69.50 273 SER A O 1
ATOM 2196 N N . CYS A 1 274 ? -5.387 8.306 6.015 1.00 76.62 274 CYS A N 1
ATOM 2197 C CA . CYS A 1 274 ? -4.700 7.025 6.195 1.00 76.62 274 CYS A CA 1
ATOM 2198 C C . CYS A 1 274 ? -5.667 5.829 6.054 1.00 76.62 274 CYS A C 1
ATOM 2200 O O . CYS A 1 274 ? -5.259 4.765 5.609 1.00 76.62 274 CYS A O 1
ATOM 2202 N N . ILE A 1 275 ? -6.966 6.036 6.302 1.00 81.12 275 ILE A N 1
ATOM 2203 C CA . ILE A 1 275 ? -8.057 5.075 6.077 1.00 81.12 275 ILE A CA 1
ATOM 2204 C C . ILE A 1 275 ? -8.227 4.731 4.592 1.00 81.12 275 ILE A C 1
ATOM 2206 O O . ILE A 1 275 ? -8.341 3.557 4.248 1.00 81.12 275 ILE A O 1
ATOM 2210 N N . GLU A 1 276 ? -8.231 5.725 3.701 1.00 79.38 276 GLU A N 1
ATOM 2211 C CA . GLU A 1 276 ? -8.334 5.506 2.249 1.00 79.38 276 GLU A CA 1
ATOM 2212 C C . GLU A 1 276 ? -7.111 4.760 1.723 1.00 79.38 276 GLU A C 1
ATOM 2214 O O . GLU A 1 276 ? -7.253 3.784 0.987 1.00 79.38 276 GLU A O 1
ATOM 2219 N N . LEU A 1 277 ? -5.916 5.185 2.141 1.00 77.12 277 LEU A N 1
ATOM 2220 C CA . LEU A 1 277 ? -4.660 4.525 1.783 1.00 77.12 277 LEU A CA 1
ATOM 2221 C C . LEU A 1 277 ? -4.616 3.091 2.322 1.00 77.12 277 LEU A C 1
ATOM 2223 O O . LEU A 1 277 ? -4.265 2.171 1.589 1.00 77.12 277 LEU A O 1
ATOM 2227 N N . GLY A 1 278 ? -5.040 2.883 3.569 1.00 82.25 278 GLY A N 1
ATOM 2228 C CA . GLY A 1 278 ? -5.107 1.573 4.209 1.00 82.25 278 GLY A CA 1
ATOM 2229 C C . GLY A 1 278 ? -6.086 0.629 3.524 1.00 82.25 278 GLY A C 1
ATOM 2230 O O . GLY A 1 278 ? -5.757 -0.529 3.280 1.00 82.25 278 GLY A O 1
ATOM 2231 N N . TYR A 1 279 ? -7.263 1.125 3.140 1.00 84.44 279 TYR A N 1
ATOM 2232 C CA . TYR A 1 279 ? -8.236 0.344 2.377 1.00 84.44 279 TYR A CA 1
ATOM 2233 C C . TYR A 1 279 ? -7.691 -0.040 0.996 1.00 84.44 279 TYR A C 1
ATOM 2235 O O . TYR A 1 279 ? -7.815 -1.189 0.571 1.00 84.44 279 TYR A O 1
ATOM 2243 N N . VAL A 1 280 ? -7.046 0.903 0.301 1.00 81.94 280 VAL A N 1
ATOM 2244 C CA . VAL A 1 280 ? -6.395 0.645 -0.989 1.00 81.94 280 VAL A CA 1
ATOM 2245 C C . VAL A 1 280 ? -5.264 -0.379 -0.841 1.00 81.94 280 VAL A C 1
ATOM 2247 O O . VAL A 1 280 ? -5.181 -1.293 -1.660 1.00 81.94 280 VAL A O 1
ATOM 2250 N N . LEU A 1 281 ? -4.446 -0.292 0.214 1.00 82.12 281 LEU A N 1
ATOM 2251 C CA . LEU A 1 281 ? -3.420 -1.295 0.513 1.00 82.12 281 LEU A CA 1
ATOM 2252 C C . LEU A 1 281 ? -4.007 -2.666 0.818 1.00 82.12 281 LEU A C 1
ATOM 2254 O O . LEU A 1 281 ? -3.453 -3.660 0.367 1.00 82.12 281 LEU A O 1
ATOM 2258 N N . LEU A 1 282 ? -5.111 -2.746 1.557 1.00 84.88 282 LEU A N 1
ATOM 2259 C CA . LEU A 1 282 ? -5.788 -4.013 1.830 1.00 84.88 282 LEU A CA 1
ATOM 2260 C C . LEU A 1 282 ? -6.296 -4.656 0.546 1.00 84.88 282 LEU A C 1
ATOM 2262 O O . LEU A 1 282 ? -6.055 -5.837 0.327 1.00 84.88 282 LEU A O 1
ATOM 2266 N N . LEU A 1 283 ? -6.929 -3.880 -0.336 1.00 82.56 283 LEU A N 1
ATOM 2267 C CA . LEU A 1 283 ? -7.335 -4.375 -1.650 1.00 82.56 283 LEU A CA 1
ATOM 2268 C C . LEU A 1 283 ? -6.141 -4.821 -2.493 1.00 82.56 283 LEU A C 1
ATOM 2270 O O . LEU A 1 283 ? -6.238 -5.826 -3.193 1.00 82.56 283 LEU A O 1
ATOM 2274 N N . ALA A 1 284 ? -5.041 -4.066 -2.435 1.00 81.62 284 ALA A N 1
ATOM 2275 C CA . ALA A 1 284 ? -3.847 -4.335 -3.214 1.00 81.62 284 ALA A CA 1
ATOM 2276 C C . ALA A 1 284 ? -3.104 -5.569 -2.696 1.00 81.62 284 ALA A C 1
ATOM 2278 O O . ALA A 1 284 ? -2.878 -6.491 -3.456 1.00 81.62 284 ALA A O 1
ATOM 2279 N N . LEU A 1 285 ? -2.741 -5.621 -1.416 1.00 82.94 285 LEU A N 1
ATOM 2280 C CA . LEU A 1 285 ? -1.899 -6.666 -0.826 1.00 82.94 285 LEU A CA 1
ATOM 2281 C C . LEU A 1 285 ? -2.681 -7.921 -0.426 1.00 82.94 285 LEU A C 1
ATOM 2283 O O . LEU A 1 285 ? -2.125 -9.018 -0.422 1.00 82.94 285 LEU A O 1
ATOM 2287 N N . CYS A 1 286 ? -3.956 -7.762 -0.076 1.00 83.12 286 CYS A N 1
ATOM 2288 C CA . CYS A 1 286 ? -4.818 -8.810 0.464 1.00 83.12 286 CYS A CA 1
ATOM 2289 C C . CYS A 1 286 ? -6.153 -8.873 -0.300 1.00 83.12 286 CYS A C 1
ATOM 2291 O O . CYS A 1 286 ? -7.216 -8.674 0.301 1.00 83.12 286 CYS A O 1
ATOM 2293 N N . PRO A 1 287 ? -6.131 -9.117 -1.623 1.00 79.88 287 PRO A N 1
ATOM 2294 C CA . PRO A 1 287 ? -7.360 -9.166 -2.397 1.00 79.88 287 PRO A CA 1
ATOM 2295 C C . PRO A 1 287 ? -8.290 -10.280 -1.892 1.00 79.88 287 PRO A C 1
ATOM 2297 O O . PRO A 1 287 ? -7.802 -11.311 -1.421 1.00 79.88 287 PRO A O 1
ATOM 2300 N N . PRO A 1 288 ? -9.622 -10.088 -1.983 1.00 70.94 288 PRO A N 1
ATOM 2301 C CA . PRO A 1 288 ? -10.583 -11.124 -1.622 1.00 70.94 288 PRO A CA 1
ATOM 2302 C C . PRO A 1 288 ? -10.295 -12.407 -2.399 1.00 70.94 288 PRO A C 1
ATOM 2304 O O . PRO A 1 288 ? -10.060 -12.371 -3.609 1.00 70.94 288 PRO A O 1
ATOM 2307 N N . SER A 1 289 ? -10.340 -13.541 -1.706 1.00 65.25 289 SER A N 1
ATOM 2308 C CA . SER A 1 289 ? -10.274 -14.843 -2.364 1.00 65.25 289 SER A CA 1
ATOM 2309 C C . SER A 1 289 ? -11.500 -15.040 -3.276 1.00 65.25 289 SER A C 1
ATOM 2311 O O . SER A 1 289 ? -12.576 -14.504 -3.009 1.00 65.25 289 SER A O 1
ATOM 2313 N N . HIS A 1 290 ? -11.381 -15.812 -4.364 1.00 53.66 290 HIS A N 1
ATOM 2314 C CA . HIS A 1 290 ? -12.501 -16.069 -5.292 1.00 53.66 290 HIS A CA 1
ATOM 2315 C C . HIS A 1 290 ? -13.746 -16.683 -4.615 1.00 53.66 290 HIS A C 1
ATOM 2317 O O . HIS A 1 290 ? -14.846 -16.575 -5.149 1.00 53.66 290 HIS A O 1
ATOM 2323 N N . HIS A 1 291 ? -13.600 -17.275 -3.426 1.00 41.72 291 HIS A N 1
ATOM 2324 C CA . HIS A 1 291 ? -14.713 -17.790 -2.625 1.00 41.72 291 HIS A CA 1
ATOM 2325 C C . HIS A 1 291 ? -15.442 -16.719 -1.791 1.00 41.72 291 HIS A C 1
ATOM 2327 O O . HIS A 1 291 ? -16.544 -16.973 -1.319 1.00 41.72 291 HIS A O 1
ATOM 2333 N N . GLU A 1 292 ? -14.887 -15.513 -1.635 1.00 41.50 292 GLU A N 1
ATOM 2334 C CA . GLU A 1 292 ? -15.516 -14.401 -0.898 1.00 41.50 292 GLU A CA 1
ATOM 2335 C C . GLU A 1 292 ? -16.460 -13.543 -1.754 1.00 41.50 292 GLU A C 1
ATOM 2337 O O . GLU A 1 292 ? -17.155 -12.688 -1.220 1.00 41.50 292 GLU A O 1
ATOM 2342 N N . THR A 1 293 ? -16.486 -13.733 -3.077 1.00 37.50 293 THR A N 1
ATOM 2343 C CA . THR A 1 293 ? -17.294 -12.917 -4.009 1.00 37.50 293 THR A CA 1
ATOM 2344 C C . THR A 1 293 ? -18.656 -13.531 -4.357 1.00 37.50 293 THR A C 1
ATOM 2346 O O . THR A 1 293 ? -19.363 -12.983 -5.198 1.00 37.50 293 THR A O 1
ATOM 2349 N N . GLN A 1 294 ? -19.028 -14.654 -3.733 1.00 27.36 294 GLN A N 1
ATOM 2350 C CA . GLN A 1 294 ? -20.271 -15.394 -4.004 1.00 27.36 294 GLN A CA 1
ATOM 2351 C C . GLN A 1 294 ? -21.262 -15.426 -2.825 1.00 27.36 294 GLN A C 1
ATOM 2353 O O . GLN A 1 294 ? -22.016 -16.389 -2.693 1.00 27.36 294 GLN A O 1
ATOM 2358 N N . VAL A 1 295 ? -21.290 -14.392 -1.980 1.00 30.02 295 VAL A N 1
ATOM 2359 C CA . VAL A 1 295 ? -22.352 -14.218 -0.970 1.00 30.02 295 VAL A CA 1
ATOM 2360 C C . VAL A 1 295 ? -23.074 -12.903 -1.198 1.00 30.02 295 VAL A C 1
ATOM 2362 O O . VAL A 1 295 ? -22.368 -11.876 -1.314 1.00 30.02 295 VAL A O 1
#

Secondary structure (DSSP, 8-state):
-----PPPP-----------TT-------HHHHHHHHHTHHHHH--SHHHHHHHHHHHHHHHHTSTTHHHHHHHHHHHHHHS-HHHHHHHHHHHHHHHHHHHHHHHHHTT-TT-SEEEEE-TT-PPPTTS-HHHHHHHHHHTT--------SS--SS-EEEEETT--HHHHHHHHHHHHHHHHH-HHHHHHHHH--HHHHHHHHHHHHHHHH-TT--EETT-TTTTTTS-TT-HHHHHHHHTTEEEEEETTEEEEEEPPP---TTS----PPPHHHHHHHHHHHHSPPPTTTT--

Foldseek 3Di:
DDDDDDDDDDDDPDPPPPPPPPDPPPDPPQLVVLVVVLCVVLVVDPDLLVSLVVLLVLLVVLCPDPLLQLLLVVLLVCLAPPDLVLNLLQLVVLLVQLSQVLVVVVVCVVPPPDQKDKRKPPDAAHRPPDDPVSVQSNCVSLVFAAPDDDPPDDPSIGITMDGPPRDSSSSSSVNSLSVLCNVLGSLLSNLVSPDDLVLLVLLLVVLVVCSVPVFDKAFCPDPSCVVQCDDPDSSNSNVVSLAWDWDDDDHTIIIHGHDDPPPPPDDPDDDSRSSSSSSSCSCNSPNDDPVVVPD

Sequence (295 aa):
MPDTTVPPRGLDEPDLGMINRKHYRPECDPGKDILRKLWSEVRREKSDSGRFRLLAKSMRSLVQEKEGDKWRKVLLHMGQFSMPQMYTEFLDFTHNLILDSLVELQKMSKSSSAKKLPVVSDCRPKPAILDQNTWLEFVMALGVPVEDAGSSAELTRTSVCLSGRTSADHLRTVLRLLDTLKALEIGPVRHLSNLTPDDRRRIRDLLGLYLQYPQMELDLADGRLQGLWGKYTPQRELLEGLGLQQCKEDNLKFIRRRERDGKENASPDFSLSCIELGYVLLLALCPPSHHETQV

Organism: Branchiostoma lanceolatum (NCBI:txid7740)

pLDDT: mean 71.46, std 17.46, range [27.36, 92.19]